Protein AF-A0A9P3GSB1-F1 (afdb_monomer_lite)

pLDDT: mean 74.85, std 14.57, range [28.33, 93.25]

InterPro domains:
  IPR001509 NAD-dependent epimerase/dehydratase [PF01370] (125-243)
  IPR036291 NAD(P)-binding domain superfamily [SSF51735] (123-244)
  IPR036736 ACP-like superfamily [G3DSA:1.10.1200.10] (4-80)
  IPR036736 ACP-like superfamily [SSF47336] (6-76)

Sequence (260 aa):
MLPNVTQSLVSHGQPIAPGADLFQQGFDSLSATFLRNRIICTLRTADSLRVRQPAVRISANIVFEHPAIADLAAALDTIVDPFAATHARDPTDAVRALIANYTEDLPTARAGKGVTRSGEDERVVLLTGSTSNIGLQILVYLLTRPRVARIYALNRLFASEESRAREKAAFRERGLPEDALDDLRLYAEALRTITHVIHNAWTVNFNPALQSFEDQIAGVRRLVDVAAAAPRLVRLLVMSSVGLANRWDACKRPLPEKLR

Secondary structure (DSSP, 8-state):
---SGGGGSSSTTPPPPTTSBTGGGT--HHHHHHHHHHHHHHHHHSS-HHHHGGGGG--TTHHHHS-BHHHHHHHHHHHH-TTS---PPPHHHHHHHHHHHHHTTPPPPSTTS------SS-EEEEEE-TTSHHHHHHHHHHHT-TTEEEEEEE-----SHHHHHHHHHHHHHTT--TTTT--HHHHHHHHHH--EEEE--------S-GGGGHHHHHHHHHHHHHHHHSSSPPEEEE---GGGGTT--TTTS-------

Organism: NCBI:txid48140

Radius of gyration: 24.25 Å; chains: 1; bounding box: 62×28×66 Å

Structure (mmCIF, N/CA/C/O backbone):
data_AF-A0A9P3GSB1-F1
#
_entry.id   AF-A0A9P3GSB1-F1
#
loop_
_atom_site.group_PDB
_atom_site.id
_atom_site.type_symbol
_atom_site.label_atom_id
_atom_site.label_alt_id
_atom_site.label_comp_id
_atom_site.label_asym_id
_atom_site.label_entity_id
_atom_site.label_seq_id
_atom_site.pdbx_PDB_ins_code
_atom_site.Cartn_x
_atom_site.Cartn_y
_atom_site.Cartn_z
_atom_site.occupancy
_atom_site.B_iso_or_equiv
_atom_site.auth_seq_id
_atom_site.auth_comp_id
_atom_site.auth_asym_id
_atom_site.auth_atom_id
_atom_site.pdbx_PDB_model_num
ATOM 1 N N . MET A 1 1 ? 27.456 -3.178 -34.132 1.00 28.33 1 MET A N 1
ATOM 2 C CA . MET A 1 1 ? 28.275 -3.559 -32.961 1.00 28.33 1 MET A CA 1
ATOM 3 C C . MET A 1 1 ? 27.970 -2.572 -31.848 1.00 28.33 1 MET A C 1
ATOM 5 O O . MET A 1 1 ? 28.320 -1.413 -32.001 1.00 28.33 1 MET A O 1
ATOM 9 N N . LEU A 1 2 ? 27.250 -2.989 -30.806 1.00 33.53 2 LEU A N 1
ATOM 10 C CA . LEU A 1 2 ? 26.979 -2.195 -29.601 1.00 33.53 2 LEU A CA 1
ATOM 11 C C . LEU A 1 2 ? 28.011 -2.617 -28.541 1.00 33.53 2 LEU A C 1
ATOM 13 O O . LEU A 1 2 ? 27.807 -3.660 -27.923 1.00 33.53 2 LEU A O 1
ATOM 17 N N . PRO A 1 3 ? 29.141 -1.914 -28.346 1.00 35.72 3 PRO A N 1
ATOM 18 C CA . PRO A 1 3 ? 30.106 -2.316 -27.336 1.00 35.72 3 PRO A CA 1
ATOM 19 C C . PRO A 1 3 ? 29.726 -1.689 -25.989 1.00 35.72 3 PRO A C 1
ATOM 21 O O . PRO A 1 3 ? 29.638 -0.474 -25.880 1.00 35.72 3 PRO A O 1
ATOM 24 N N . ASN A 1 4 ? 29.528 -2.516 -24.963 1.00 40.75 4 ASN A N 1
ATOM 25 C CA . ASN A 1 4 ? 29.896 -2.266 -23.557 1.00 40.75 4 ASN A CA 1
ATOM 26 C C . ASN A 1 4 ? 29.397 -1.002 -22.812 1.00 40.75 4 ASN A C 1
ATOM 28 O O . ASN A 1 4 ? 29.901 -0.711 -21.730 1.00 40.75 4 ASN A O 1
ATOM 32 N N . VAL A 1 5 ? 28.405 -0.248 -23.297 1.00 45.62 5 VAL A N 1
ATOM 33 C CA . VAL A 1 5 ? 28.003 1.016 -22.630 1.00 45.62 5 VAL A CA 1
ATOM 34 C C . VAL A 1 5 ? 27.177 0.812 -21.349 1.00 45.62 5 VAL A C 1
ATOM 36 O O . VAL A 1 5 ? 27.184 1.680 -20.479 1.00 45.62 5 VAL A O 1
ATOM 39 N N . THR A 1 6 ? 26.511 -0.329 -21.161 1.00 42.94 6 THR A N 1
ATOM 40 C CA . THR A 1 6 ? 25.748 -0.588 -19.926 1.00 42.94 6 THR A CA 1
ATOM 41 C C . THR A 1 6 ? 26.643 -0.901 -18.720 1.00 42.94 6 THR A C 1
ATOM 43 O O . THR A 1 6 ? 26.242 -0.635 -17.592 1.00 42.94 6 THR A O 1
ATOM 46 N N . GLN A 1 7 ? 27.877 -1.376 -18.928 1.00 43.22 7 GLN A N 1
ATOM 47 C CA . GLN A 1 7 ? 28.775 -1.826 -17.851 1.00 43.22 7 GLN A CA 1
ATOM 48 C C . GLN A 1 7 ? 29.361 -0.696 -16.983 1.00 43.22 7 GLN A C 1
ATOM 50 O O . GLN A 1 7 ? 29.765 -0.944 -15.852 1.00 43.22 7 GLN A O 1
ATOM 55 N N . SER A 1 8 ? 29.443 0.539 -17.488 1.00 46.06 8 SER A N 1
ATOM 56 C CA . SER A 1 8 ? 30.328 1.550 -16.883 1.00 46.06 8 SER A CA 1
ATOM 57 C C . SER A 1 8 ? 29.686 2.444 -15.818 1.00 46.06 8 SER A C 1
ATOM 59 O O . SER A 1 8 ? 30.423 3.148 -15.132 1.00 46.06 8 SER A O 1
ATOM 61 N N . LEU A 1 9 ? 28.358 2.482 -15.685 1.00 50.00 9 LEU A N 1
ATOM 62 C CA . LEU A 1 9 ? 27.710 3.483 -14.822 1.00 50.00 9 LEU A CA 1
ATOM 63 C C . LEU A 1 9 ? 27.067 2.918 -13.554 1.00 50.00 9 LEU A C 1
ATOM 65 O O . LEU A 1 9 ? 26.759 3.707 -12.669 1.00 50.00 9 LEU A O 1
ATOM 69 N N . VAL A 1 10 ? 26.855 1.599 -13.450 1.00 54.56 10 VAL A N 1
ATOM 70 C CA . VAL A 1 10 ? 25.902 1.086 -12.447 1.00 54.56 10 VAL A CA 1
ATOM 71 C C . VAL A 1 10 ? 26.309 -0.228 -11.767 1.00 54.56 10 VAL A C 1
ATOM 73 O O . VAL A 1 10 ? 25.968 -0.442 -10.613 1.00 54.56 10 VAL A O 1
ATOM 76 N N . SER A 1 11 ? 27.092 -1.099 -12.411 1.00 51.09 11 SER A N 1
ATOM 77 C CA . SER A 1 11 ? 27.341 -2.457 -11.898 1.00 51.09 11 SER A CA 1
ATOM 78 C C . SER A 1 11 ? 28.625 -2.634 -11.076 1.00 51.09 11 SER A C 1
ATOM 80 O O . SER A 1 11 ? 29.062 -3.766 -10.870 1.00 51.09 11 SER A O 1
ATOM 82 N N . HIS A 1 12 ? 29.294 -1.556 -10.649 1.00 56.09 12 HIS A N 1
ATOM 83 C CA . HIS A 1 12 ? 30.622 -1.638 -10.009 1.00 56.09 12 HIS A CA 1
ATOM 84 C C . HIS A 1 12 ? 31.637 -2.508 -10.798 1.00 56.09 12 HIS A C 1
ATOM 86 O O . HIS A 1 12 ? 32.497 -3.160 -10.210 1.00 56.09 12 HIS A O 1
ATOM 92 N N . GLY A 1 13 ? 31.531 -2.557 -12.134 1.00 56.75 13 GLY A N 1
ATOM 93 C CA . GLY A 1 13 ? 32.396 -3.380 -12.989 1.00 56.75 13 GLY A CA 1
ATOM 94 C C . GLY A 1 13 ? 31.952 -4.839 -13.180 1.00 56.75 13 GLY A C 1
ATOM 95 O O . GLY A 1 13 ? 32.661 -5.592 -13.845 1.00 56.75 13 GLY A O 1
ATOM 96 N N . GLN A 1 14 ? 30.792 -5.256 -12.658 1.00 60.12 14 GLN A N 1
ATOM 97 C CA . GLN A 1 14 ? 30.223 -6.584 -12.927 1.00 60.12 14 GLN A CA 1
ATOM 98 C C . GLN A 1 14 ? 29.505 -6.631 -14.292 1.00 60.12 14 GLN A C 1
ATOM 100 O O . GLN A 1 14 ? 28.866 -5.652 -14.694 1.00 60.12 14 GLN A O 1
ATOM 105 N N . PRO A 1 15 ? 29.590 -7.741 -15.046 1.00 66.81 15 PRO A N 1
ATOM 106 C CA . PRO A 1 15 ? 28.844 -7.895 -16.290 1.00 66.81 15 PRO A CA 1
ATOM 107 C C . PRO A 1 15 ? 27.336 -7.946 -16.020 1.00 66.81 15 PRO A C 1
ATOM 109 O O . PRO A 1 15 ? 26.872 -8.713 -15.183 1.00 66.81 15 PRO A O 1
ATOM 112 N N . ILE A 1 16 ? 26.574 -7.126 -16.746 1.00 70.06 16 ILE A N 1
ATOM 113 C CA . ILE A 1 16 ? 25.112 -7.085 -16.640 1.00 70.06 16 ILE A CA 1
ATOM 114 C C . ILE A 1 16 ? 24.530 -8.242 -17.450 1.00 70.06 16 ILE A C 1
ATOM 116 O O . ILE A 1 16 ? 24.790 -8.360 -18.650 1.00 70.06 16 ILE A O 1
ATOM 120 N N . ALA A 1 17 ? 23.722 -9.075 -16.804 1.00 77.94 17 ALA A N 1
ATOM 121 C CA . ALA A 1 17 ? 22.995 -10.159 -17.442 1.00 77.94 17 ALA A CA 1
ATOM 122 C C . ALA A 1 17 ? 21.779 -9.594 -18.213 1.00 77.94 17 ALA A C 1
ATOM 124 O O . ALA A 1 17 ? 20.889 -9.007 -17.593 1.00 77.94 17 ALA A O 1
ATOM 125 N N . PRO A 1 18 ? 21.684 -9.781 -19.548 1.00 71.81 18 PRO A N 1
ATOM 126 C CA . PRO A 1 18 ? 20.642 -9.150 -20.369 1.00 71.81 18 PRO A CA 1
ATOM 127 C C . PRO A 1 18 ? 19.204 -9.585 -20.056 1.00 71.81 18 PRO A C 1
ATOM 129 O O . PRO A 1 18 ? 18.268 -8.835 -20.325 1.00 71.81 18 PRO A O 1
ATOM 132 N N . GLY A 1 19 ? 19.033 -10.799 -19.525 1.00 73.50 19 GLY A N 1
ATOM 133 C CA . GLY A 1 19 ? 17.731 -11.371 -19.167 1.00 73.50 19 GLY A CA 1
ATOM 134 C C . GLY A 1 19 ? 17.352 -11.214 -17.694 1.00 73.50 19 GLY A C 1
ATOM 135 O O . GLY A 1 19 ? 16.285 -11.667 -17.300 1.00 73.50 19 GLY A O 1
ATOM 136 N N . ALA A 1 20 ? 18.220 -10.618 -16.874 1.00 76.31 20 ALA A N 1
ATOM 137 C CA . ALA A 1 20 ? 17.927 -10.361 -15.471 1.00 76.31 20 ALA A CA 1
ATOM 138 C C . ALA A 1 20 ? 17.453 -8.916 -15.276 1.00 76.31 20 ALA A C 1
ATOM 140 O O . ALA A 1 20 ? 17.815 -8.015 -16.035 1.00 76.31 20 ALA A O 1
ATOM 141 N N . ASP A 1 21 ? 16.661 -8.707 -14.229 1.00 78.62 21 ASP A N 1
ATOM 142 C CA . ASP A 1 21 ? 16.171 -7.395 -13.819 1.00 78.62 21 ASP A CA 1
ATOM 143 C C . ASP A 1 21 ? 17.353 -6.463 -13.479 1.00 78.62 21 ASP A C 1
ATOM 145 O O . ASP A 1 21 ? 18.237 -6.814 -12.689 1.00 78.62 21 ASP A O 1
ATOM 149 N N . LEU A 1 22 ? 17.407 -5.286 -14.107 1.00 82.69 22 LEU A N 1
ATOM 150 C CA . LEU A 1 22 ? 18.462 -4.290 -13.909 1.00 82.69 22 LEU A CA 1
ATOM 151 C C . LEU A 1 22 ? 18.513 -3.764 -12.466 1.00 82.69 22 LEU A C 1
ATOM 153 O O . LEU A 1 22 ? 19.605 -3.531 -11.943 1.00 82.69 22 LEU A O 1
ATOM 157 N N . PHE A 1 23 ? 17.369 -3.600 -11.797 1.00 81.88 23 PHE A N 1
ATOM 158 C CA . PHE A 1 23 ? 17.288 -3.087 -10.423 1.00 81.88 23 PHE A CA 1
ATOM 159 C C . PHE A 1 23 ? 17.823 -4.103 -9.412 1.00 81.88 23 PHE A C 1
ATOM 161 O O . PHE A 1 23 ? 18.459 -3.723 -8.431 1.00 81.88 23 PHE A O 1
ATOM 168 N N . GLN A 1 24 ? 17.667 -5.399 -9.696 1.00 78.75 24 GLN A N 1
ATOM 169 C CA . GLN A 1 24 ? 18.311 -6.469 -8.920 1.00 78.75 24 GLN A CA 1
ATOM 170 C C . GLN A 1 24 ? 19.837 -6.510 -9.115 1.00 78.75 24 GLN A C 1
ATOM 172 O O . GLN A 1 24 ? 20.550 -7.090 -8.302 1.00 78.75 24 GLN A O 1
ATOM 177 N N . GLN A 1 25 ? 20.347 -5.878 -10.175 1.00 79.12 25 GLN A N 1
ATOM 178 C CA . GLN A 1 25 ? 21.772 -5.808 -10.515 1.00 79.12 25 GLN A CA 1
ATOM 179 C C . GLN A 1 25 ? 22.421 -4.469 -10.121 1.00 79.12 25 GLN A C 1
ATOM 181 O O . GLN A 1 25 ? 23.534 -4.173 -10.557 1.00 79.12 25 GLN A O 1
ATOM 186 N N . GLY A 1 26 ? 21.740 -3.661 -9.300 1.00 75.25 26 GLY A N 1
ATOM 187 C CA . GLY A 1 26 ? 22.271 -2.407 -8.759 1.00 75.25 26 GLY A CA 1
ATOM 188 C C . GLY A 1 26 ? 21.774 -1.136 -9.448 1.00 75.25 26 GLY A C 1
ATOM 189 O O . GLY A 1 26 ? 22.242 -0.055 -9.100 1.00 75.25 26 GLY A O 1
ATOM 190 N N . PHE A 1 27 ? 20.826 -1.220 -10.392 1.00 81.81 27 PHE A N 1
ATOM 191 C CA . PHE A 1 27 ? 20.180 -0.010 -10.908 1.00 81.81 27 PHE A CA 1
ATOM 192 C C . PHE A 1 27 ? 19.313 0.665 -9.852 1.00 81.81 27 PHE A C 1
ATOM 194 O O . PHE A 1 27 ? 18.490 0.040 -9.189 1.00 81.81 27 PHE A O 1
ATOM 201 N N . ASP A 1 28 ? 19.448 1.985 -9.775 1.00 81.81 28 ASP A N 1
ATOM 202 C CA . ASP A 1 28 ? 18.566 2.866 -9.026 1.00 81.81 28 ASP A CA 1
ATOM 203 C C . ASP A 1 28 ? 17.770 3.791 -9.966 1.00 81.81 28 ASP A C 1
ATOM 205 O O . ASP A 1 28 ? 17.873 3.745 -11.198 1.00 81.81 28 ASP A O 1
ATOM 209 N N . SER A 1 29 ? 16.937 4.655 -9.381 1.00 81.56 29 SER A N 1
ATOM 210 C CA . SER A 1 29 ? 16.079 5.559 -10.159 1.00 81.56 29 SER A CA 1
ATOM 211 C C . SER A 1 29 ? 16.864 6.603 -10.959 1.00 81.56 29 SER A C 1
ATOM 213 O O . SER A 1 29 ? 16.421 7.044 -12.026 1.00 81.56 29 SER A O 1
ATOM 215 N N . LEU A 1 30 ? 18.039 6.995 -10.464 1.00 81.38 30 LEU A N 1
ATOM 216 C CA . LEU A 1 30 ? 18.907 7.954 -11.135 1.00 81.38 30 LEU A CA 1
ATOM 217 C C . LEU A 1 30 ? 19.560 7.308 -12.365 1.00 81.38 30 LEU A C 1
ATOM 219 O O . LEU A 1 30 ? 19.522 7.867 -13.461 1.00 81.38 30 LEU A O 1
ATOM 223 N N . SER A 1 31 ? 20.065 6.089 -12.202 1.00 83.88 31 SER A N 1
ATOM 224 C CA . SER A 1 31 ? 20.636 5.257 -13.261 1.00 83.88 31 SER A CA 1
ATOM 225 C C . SER A 1 31 ? 19.612 4.957 -14.355 1.00 83.88 31 SER A C 1
ATOM 227 O O . SER A 1 31 ? 19.915 5.099 -15.542 1.00 83.88 31 SER A O 1
ATOM 229 N N . ALA A 1 32 ? 18.367 4.644 -13.976 1.00 85.31 32 ALA A N 1
ATOM 230 C CA . ALA A 1 32 ? 17.261 4.478 -14.919 1.00 85.31 32 ALA A CA 1
ATOM 231 C C . ALA A 1 32 ? 16.980 5.766 -15.717 1.00 85.31 32 ALA A C 1
ATOM 233 O O . ALA A 1 32 ? 16.790 5.724 -16.937 1.00 85.31 32 ALA A O 1
ATOM 234 N N . THR A 1 33 ? 17.031 6.926 -15.055 1.00 84.88 33 THR A N 1
ATOM 235 C CA . THR A 1 33 ? 16.864 8.235 -15.707 1.00 84.88 33 THR A CA 1
ATOM 236 C C . THR A 1 33 ? 17.992 8.519 -16.701 1.00 84.88 33 THR A C 1
ATOM 238 O O . THR A 1 33 ? 17.731 8.939 -17.833 1.00 84.88 33 THR A O 1
ATOM 241 N N . PHE A 1 34 ? 19.247 8.258 -16.321 1.00 85.81 34 PHE A N 1
ATOM 242 C CA . PHE A 1 34 ? 20.394 8.424 -17.215 1.00 85.81 34 PHE A CA 1
ATOM 243 C C . PHE A 1 34 ? 20.311 7.505 -18.432 1.00 85.81 34 PHE A C 1
ATOM 245 O O . PHE A 1 34 ? 20.504 7.976 -19.557 1.00 85.81 34 PHE A O 1
ATOM 252 N N . LEU A 1 35 ? 19.964 6.231 -18.227 1.00 86.75 35 LEU A N 1
ATOM 253 C CA . LEU A 1 35 ? 19.797 5.265 -19.309 1.00 86.75 35 LEU A CA 1
ATOM 254 C C . LEU A 1 35 ? 18.722 5.727 -20.299 1.00 86.75 35 LEU A C 1
ATOM 256 O O . LEU A 1 35 ? 18.976 5.793 -21.503 1.00 86.75 35 LEU A O 1
ATOM 260 N N . ARG A 1 36 ? 17.555 6.148 -19.799 1.00 88.38 36 ARG A N 1
ATOM 261 C CA . ARG A 1 36 ? 16.481 6.696 -20.637 1.00 88.38 36 ARG A CA 1
ATOM 262 C C . ARG A 1 36 ? 16.940 7.911 -21.440 1.00 88.38 36 ARG A C 1
ATOM 264 O O . ARG A 1 36 ? 16.698 7.986 -22.644 1.00 88.38 36 ARG A O 1
ATOM 271 N N . ASN A 1 37 ? 17.586 8.876 -20.790 1.00 87.06 37 ASN A N 1
ATOM 272 C CA . ASN A 1 37 ? 18.034 10.097 -21.459 1.00 87.06 37 ASN A CA 1
ATOM 273 C C . ASN A 1 37 ? 19.066 9.791 -22.549 1.00 87.06 37 ASN A C 1
ATOM 275 O O . ASN A 1 37 ? 19.043 10.418 -23.609 1.00 87.06 37 ASN A O 1
ATOM 279 N N . ARG A 1 38 ? 19.925 8.791 -22.321 1.00 87.50 38 ARG A N 1
ATOM 280 C CA . ARG A 1 38 ? 20.872 8.298 -23.322 1.00 87.50 38 ARG A CA 1
ATOM 281 C C . ARG A 1 38 ? 20.142 7.702 -24.523 1.00 87.50 38 ARG A C 1
ATOM 283 O O . ARG A 1 38 ? 20.434 8.115 -25.638 1.00 87.50 38 ARG A O 1
ATOM 290 N N . ILE A 1 39 ? 19.159 6.827 -24.294 1.00 86.75 39 ILE A N 1
ATOM 291 C CA . ILE A 1 39 ? 18.326 6.230 -25.353 1.00 86.75 39 ILE A CA 1
ATOM 292 C C . ILE A 1 39 ? 17.654 7.326 -26.191 1.00 86.75 39 ILE A C 1
ATOM 294 O O . ILE A 1 39 ? 17.783 7.339 -27.414 1.00 86.75 39 ILE A O 1
ATOM 298 N N . ILE A 1 40 ? 16.997 8.294 -25.544 1.00 86.12 40 ILE A N 1
ATOM 299 C CA . ILE A 1 40 ? 16.330 9.409 -26.235 1.00 86.12 40 ILE A CA 1
ATOM 300 C C . ILE A 1 40 ? 17.328 10.232 -27.047 1.00 86.12 40 ILE A C 1
ATOM 302 O O . ILE A 1 40 ? 17.032 10.598 -28.184 1.00 86.12 40 ILE A O 1
ATOM 306 N N . CYS A 1 41 ? 18.498 10.529 -26.480 1.00 84.44 41 CYS A N 1
ATOM 307 C CA . CYS A 1 41 ? 19.546 11.264 -27.176 1.00 84.44 41 CYS A CA 1
ATOM 308 C C . CYS A 1 41 ? 19.992 10.510 -28.436 1.00 84.44 41 CYS A C 1
ATOM 310 O O . CYS A 1 41 ? 19.940 11.074 -29.526 1.00 84.44 41 CYS A O 1
ATOM 312 N N . THR A 1 42 ? 20.311 9.219 -28.309 1.00 85.50 42 THR A N 1
ATOM 313 C CA . THR A 1 42 ? 20.740 8.367 -29.426 1.00 85.50 42 THR A CA 1
ATOM 314 C C . THR A 1 42 ? 19.693 8.297 -30.539 1.00 85.50 42 THR A C 1
ATOM 316 O O . THR A 1 42 ? 20.037 8.435 -31.714 1.00 85.50 42 THR A O 1
ATOM 319 N N . LEU A 1 43 ? 18.412 8.150 -30.191 1.00 83.56 43 LEU A N 1
ATOM 320 C CA . LEU A 1 43 ? 17.326 8.108 -31.174 1.00 83.56 43 LEU A CA 1
ATOM 321 C C . LEU A 1 43 ? 17.117 9.457 -31.871 1.00 83.56 43 LEU A C 1
ATOM 323 O O . LEU A 1 43 ? 16.871 9.497 -33.074 1.00 83.56 43 LEU A O 1
ATOM 327 N N . ARG A 1 44 ? 17.265 10.574 -31.149 1.00 82.25 44 ARG A N 1
ATOM 328 C CA . ARG A 1 44 ? 17.171 11.924 -31.733 1.00 82.25 44 ARG A CA 1
ATOM 329 C C . ARG A 1 44 ? 18.335 12.248 -32.665 1.00 82.25 44 ARG A C 1
ATOM 331 O O . ARG A 1 44 ? 18.141 13.007 -33.611 1.00 82.25 44 ARG A O 1
ATOM 338 N N . THR A 1 45 ? 19.518 11.688 -32.419 1.00 83.00 45 THR A N 1
ATOM 339 C CA . THR A 1 45 ? 20.701 11.901 -33.265 1.00 83.00 45 THR A CA 1
ATOM 340 C C . THR A 1 45 ? 20.757 10.984 -34.489 1.00 83.00 45 THR A C 1
ATOM 342 O O . THR A 1 45 ? 21.468 11.307 -35.432 1.00 83.00 45 THR A O 1
ATOM 345 N N . ALA A 1 46 ? 20.004 9.879 -34.522 1.00 81.38 46 ALA A N 1
ATOM 346 C CA . ALA A 1 46 ? 20.018 8.907 -35.624 1.00 81.38 46 ALA A CA 1
ATOM 347 C C . ALA A 1 46 ? 19.624 9.533 -36.974 1.00 81.38 46 ALA A C 1
ATOM 349 O O . ALA A 1 46 ? 18.703 10.332 -37.006 1.00 81.38 46 ALA A O 1
ATOM 350 N N . ASP A 1 47 ? 20.254 9.181 -38.095 1.00 75.44 47 ASP A N 1
ATOM 351 C CA . ASP A 1 47 ? 20.014 9.862 -39.387 1.00 75.44 47 ASP A CA 1
ATOM 352 C C . ASP A 1 47 ? 18.615 9.644 -39.984 1.00 75.44 47 ASP A C 1
ATOM 354 O O . ASP A 1 47 ? 18.117 10.464 -40.758 1.00 75.44 47 ASP A O 1
ATOM 358 N N . SER A 1 48 ? 17.937 8.559 -39.614 1.00 76.81 48 SER A N 1
ATOM 359 C CA . SER A 1 48 ? 16.634 8.204 -40.167 1.00 76.81 48 SER A CA 1
ATOM 360 C C . SER A 1 48 ? 15.477 8.869 -39.410 1.00 76.81 48 SER A C 1
ATOM 362 O O . SER A 1 48 ? 15.292 8.707 -38.202 1.00 76.81 48 SER A O 1
ATOM 364 N N . LEU A 1 49 ? 14.605 9.566 -40.147 1.00 70.88 49 LEU A N 1
ATOM 365 C CA . LEU A 1 49 ? 13.391 10.190 -39.592 1.00 70.88 49 LEU A CA 1
ATOM 366 C C . LEU A 1 49 ? 12.449 9.176 -38.921 1.00 70.88 49 LEU A C 1
ATOM 368 O O . LEU A 1 49 ? 11.794 9.508 -37.933 1.00 70.88 49 LEU A O 1
ATOM 372 N N . ARG A 1 50 ? 12.439 7.931 -39.416 1.00 68.69 50 ARG A N 1
ATOM 373 C CA . ARG A 1 50 ? 11.706 6.798 -38.828 1.00 68.69 50 ARG A CA 1
ATOM 374 C C . ARG A 1 50 ? 12.150 6.462 -37.402 1.00 68.69 50 ARG A C 1
ATOM 376 O O . ARG A 1 50 ? 11.332 5.999 -36.626 1.00 68.69 50 ARG A O 1
ATOM 383 N N . VAL A 1 51 ? 13.408 6.732 -37.050 1.00 72.06 51 VAL A N 1
ATOM 384 C CA . VAL A 1 51 ? 13.977 6.468 -35.717 1.00 72.06 51 VAL A CA 1
ATOM 385 C C . VAL A 1 51 ? 13.928 7.722 -34.831 1.00 72.06 51 VAL A C 1
ATOM 387 O O . VAL A 1 51 ? 13.748 7.617 -33.618 1.00 72.06 51 VAL A O 1
ATOM 390 N N . ARG A 1 52 ? 13.990 8.924 -35.428 1.00 72.62 52 ARG A N 1
ATOM 391 C CA . ARG A 1 52 ? 13.888 10.203 -34.698 1.00 72.62 52 ARG A CA 1
ATOM 392 C C . ARG A 1 52 ? 12.494 10.483 -34.138 1.00 72.62 52 ARG A C 1
ATOM 394 O O . ARG A 1 52 ? 12.379 10.915 -32.992 1.00 72.62 52 ARG A O 1
ATOM 401 N N . GLN A 1 53 ? 11.436 10.283 -34.929 1.00 71.75 53 GLN A N 1
ATOM 402 C CA . GLN A 1 53 ? 10.070 10.628 -34.504 1.00 71.75 53 GLN A CA 1
ATOM 403 C C . GLN A 1 53 ? 9.572 9.837 -33.276 1.00 71.75 53 GLN A C 1
ATOM 405 O O . GLN A 1 53 ? 8.978 10.446 -32.380 1.00 71.75 53 GLN A O 1
ATOM 410 N N . PRO A 1 54 ? 9.839 8.523 -33.155 1.00 71.06 54 PRO A N 1
ATOM 411 C CA . PRO A 1 54 ? 9.400 7.738 -32.004 1.00 71.06 54 PRO A CA 1
ATOM 412 C C . PRO A 1 54 ? 10.050 8.124 -30.671 1.00 71.06 54 PRO A C 1
ATOM 414 O O . PRO A 1 54 ? 9.492 7.812 -29.622 1.00 71.06 54 PRO A O 1
ATOM 417 N N . ALA A 1 55 ? 11.167 8.865 -30.671 1.00 71.38 55 ALA A N 1
ATOM 418 C CA . ALA A 1 55 ? 11.838 9.304 -29.442 1.00 71.38 55 ALA A CA 1
ATOM 419 C C . ALA A 1 55 ? 10.936 10.153 -28.520 1.00 71.38 55 ALA A C 1
ATOM 421 O O . ALA A 1 55 ? 11.168 10.221 -27.314 1.00 71.38 55 ALA A O 1
ATOM 422 N N . VAL A 1 56 ? 9.902 10.799 -29.071 1.00 72.56 56 VAL A N 1
ATOM 423 C CA . VAL A 1 56 ? 8.904 11.573 -28.306 1.00 72.56 56 VAL A CA 1
ATOM 424 C C . VAL A 1 56 ? 7.894 10.662 -27.593 1.00 72.56 56 VAL A C 1
ATOM 426 O O . VAL A 1 56 ? 7.312 11.060 -26.589 1.00 72.56 56 VAL A O 1
ATOM 429 N N . ARG A 1 57 ? 7.707 9.426 -28.073 1.00 74.44 57 ARG A N 1
ATOM 430 C CA . ARG A 1 57 ? 6.741 8.451 -27.537 1.00 74.44 57 ARG A CA 1
ATOM 431 C C . ARG A 1 57 ? 7.297 7.630 -26.369 1.00 74.44 57 ARG A C 1
ATOM 433 O O . ARG A 1 57 ? 6.558 6.854 -25.773 1.00 74.44 57 ARG A O 1
ATOM 440 N N . ILE A 1 58 ? 8.579 7.792 -26.036 1.00 80.50 58 ILE A N 1
ATOM 441 C CA . ILE A 1 58 ? 9.243 7.026 -24.976 1.00 80.50 58 ILE A CA 1
ATOM 442 C C . ILE A 1 58 ? 8.779 7.503 -23.595 1.00 80.50 58 ILE A C 1
ATOM 444 O O . ILE A 1 58 ? 9.086 8.626 -23.168 1.00 80.50 58 ILE A O 1
ATOM 448 N N . SER A 1 59 ? 8.089 6.607 -22.879 1.00 80.06 59 SER A N 1
ATOM 449 C CA . SER A 1 59 ? 7.629 6.804 -21.500 1.00 80.06 59 SER A CA 1
ATOM 450 C C . SER A 1 59 ? 8.766 7.275 -20.591 1.00 80.06 59 SER A C 1
ATOM 452 O O . SER A 1 59 ? 9.917 6.856 -20.736 1.00 80.06 59 SER A O 1
ATOM 454 N N . ALA A 1 60 ? 8.448 8.152 -19.634 1.00 78.12 60 ALA A N 1
ATOM 455 C CA . ALA A 1 60 ? 9.358 8.527 -18.548 1.00 78.12 60 ALA A CA 1
ATOM 456 C C . ALA A 1 60 ? 9.832 7.302 -17.748 1.00 78.12 60 ALA A C 1
ATOM 458 O O . ALA A 1 60 ? 10.962 7.285 -17.264 1.00 78.12 60 ALA A O 1
ATOM 459 N N . ASN A 1 61 ? 8.998 6.262 -17.701 1.00 81.44 61 ASN A N 1
ATOM 460 C CA . ASN A 1 61 ? 9.191 5.081 -16.875 1.00 81.44 61 ASN A CA 1
ATOM 461 C C . ASN A 1 61 ? 9.621 3.843 -17.673 1.00 81.44 61 ASN A C 1
ATOM 463 O O . ASN A 1 61 ? 9.654 2.762 -17.104 1.00 81.44 61 ASN A O 1
ATOM 467 N N . ILE A 1 62 ? 9.996 3.977 -18.952 1.00 83.19 62 ILE A N 1
ATOM 468 C CA . ILE A 1 62 ? 10.250 2.831 -19.849 1.00 83.19 62 ILE A CA 1
ATOM 469 C C . ILE A 1 62 ? 11.244 1.796 -19.283 1.00 83.19 62 ILE A C 1
ATOM 471 O O . ILE A 1 62 ? 11.083 0.602 -19.497 1.00 83.19 62 ILE A O 1
ATOM 475 N N . VAL A 1 63 ? 12.249 2.242 -18.521 1.00 85.12 63 VAL A N 1
ATOM 476 C CA . VAL A 1 63 ? 13.254 1.364 -17.893 1.00 85.12 63 VAL A CA 1
ATOM 477 C C . VAL A 1 63 ? 12.678 0.601 -16.694 1.00 85.12 63 VAL A C 1
ATOM 479 O O . VAL A 1 63 ? 13.116 -0.502 -16.401 1.00 85.12 63 VAL A O 1
ATOM 482 N N . PHE A 1 64 ? 11.691 1.170 -16.003 1.00 79.69 64 PHE A N 1
ATOM 483 C CA . PHE A 1 64 ? 10.977 0.491 -14.921 1.00 79.69 64 PHE A CA 1
ATOM 484 C C . PHE A 1 64 ? 9.881 -0.442 -15.444 1.00 79.69 64 PHE A C 1
ATOM 486 O O . PHE A 1 64 ? 9.645 -1.493 -14.861 1.00 79.69 64 PHE A O 1
ATOM 493 N N . GLU A 1 65 ? 9.235 -0.063 -16.551 1.00 80.19 65 GLU A N 1
ATOM 494 C CA . GLU A 1 65 ? 8.238 -0.882 -17.251 1.00 80.19 65 GLU A CA 1
ATOM 495 C C . GLU A 1 65 ? 8.881 -2.139 -17.864 1.00 80.19 65 GLU A C 1
ATOM 497 O O . GLU A 1 65 ? 8.270 -3.206 -17.870 1.00 80.19 65 GLU A O 1
ATOM 502 N N . HIS A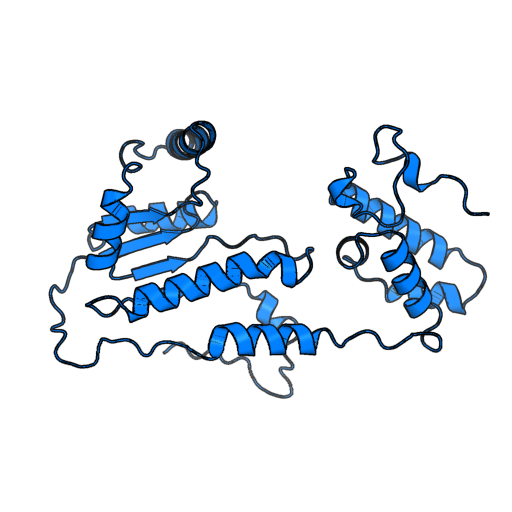 1 66 ? 10.129 -2.021 -18.331 1.00 83.81 66 HIS A N 1
ATOM 503 C CA . HIS A 1 66 ? 10.905 -3.098 -18.943 1.00 83.81 66 HIS A CA 1
ATOM 504 C C . HIS A 1 66 ? 12.283 -3.223 -18.267 1.00 83.81 66 HIS A C 1
ATOM 506 O O . HIS A 1 66 ? 13.287 -2.757 -18.812 1.00 83.81 66 HIS A O 1
ATOM 512 N N . PRO A 1 67 ? 12.345 -3.821 -17.061 1.00 81.19 67 PRO A N 1
ATOM 513 C CA . PRO A 1 67 ? 13.557 -3.848 -16.247 1.00 81.19 67 PRO A CA 1
ATOM 514 C C . PRO A 1 67 ? 14.637 -4.795 -16.779 1.00 81.19 67 PRO A C 1
ATOM 516 O O . PRO A 1 67 ? 15.787 -4.655 -16.382 1.00 81.19 67 PRO A O 1
ATOM 519 N N . ALA A 1 68 ? 14.317 -5.743 -17.666 1.00 83.81 68 ALA A N 1
ATOM 520 C CA . ALA A 1 68 ? 15.310 -6.568 -18.354 1.00 83.81 68 ALA A CA 1
ATOM 521 C C . ALA A 1 68 ? 15.720 -5.929 -19.693 1.00 83.81 68 ALA A C 1
ATOM 523 O O . ALA A 1 68 ? 14.881 -5.403 -20.425 1.00 83.81 68 ALA A O 1
ATOM 524 N N . ILE A 1 69 ? 17.006 -6.014 -20.058 1.00 84.69 69 ILE A N 1
ATOM 525 C CA . ILE A 1 69 ? 17.527 -5.415 -21.304 1.00 84.69 69 ILE A CA 1
ATOM 526 C C . ILE A 1 69 ? 16.831 -6.009 -22.535 1.00 84.69 69 ILE A C 1
ATOM 528 O O . ILE A 1 69 ? 16.544 -5.276 -23.480 1.00 84.69 69 ILE A O 1
ATOM 532 N N . ALA A 1 70 ? 16.557 -7.317 -22.524 1.00 80.94 70 ALA A N 1
ATOM 533 C CA . ALA A 1 70 ? 15.849 -7.987 -23.614 1.00 80.94 70 ALA A CA 1
ATOM 534 C C . ALA A 1 70 ? 14.437 -7.408 -23.829 1.00 80.94 70 ALA A C 1
ATOM 536 O O . ALA A 1 70 ? 14.075 -7.079 -24.959 1.00 80.94 70 ALA A O 1
ATOM 537 N N . ASP A 1 71 ? 13.683 -7.205 -22.745 1.00 80.56 71 ASP A N 1
ATOM 538 C CA . ASP A 1 71 ? 12.330 -6.641 -22.796 1.00 80.56 71 ASP A CA 1
ATOM 539 C C . ASP A 1 71 ? 12.354 -5.164 -23.202 1.00 80.56 71 ASP A C 1
ATOM 541 O O . ASP A 1 71 ? 11.527 -4.719 -24.000 1.00 80.56 71 ASP A O 1
ATOM 545 N N . LEU A 1 72 ? 13.338 -4.406 -22.705 1.00 84.44 72 LEU A N 1
ATOM 546 C CA . LEU A 1 72 ? 13.525 -3.000 -23.057 1.00 84.44 72 LEU A CA 1
ATOM 547 C C . LEU A 1 72 ? 13.857 -2.839 -24.545 1.00 84.44 72 LEU A C 1
ATOM 549 O O . LEU A 1 72 ? 13.332 -1.936 -25.195 1.00 84.44 72 LEU A O 1
ATOM 553 N N . ALA A 1 73 ? 14.701 -3.713 -25.098 1.00 85.06 73 ALA A N 1
ATOM 554 C CA . ALA A 1 73 ? 15.027 -3.716 -26.520 1.00 85.06 73 ALA A CA 1
ATOM 555 C C . ALA A 1 73 ? 13.796 -4.046 -27.378 1.00 85.06 73 ALA A C 1
ATOM 557 O O . ALA A 1 73 ? 13.503 -3.309 -28.316 1.00 85.06 73 ALA A O 1
ATOM 558 N N . ALA A 1 74 ? 13.026 -5.074 -27.009 1.00 83.19 74 ALA A N 1
ATOM 559 C CA . ALA A 1 74 ? 11.792 -5.435 -27.711 1.00 83.19 74 ALA A CA 1
ATOM 560 C C . ALA A 1 74 ? 10.741 -4.306 -27.675 1.00 83.19 74 ALA A C 1
ATOM 562 O O . ALA A 1 74 ? 10.068 -4.028 -28.675 1.00 83.19 74 ALA A O 1
ATOM 563 N N . ALA A 1 75 ? 10.624 -3.611 -26.539 1.00 81.06 75 ALA A N 1
ATOM 564 C CA . ALA A 1 75 ? 9.748 -2.453 -26.396 1.00 81.06 75 ALA A CA 1
ATOM 565 C C . ALA A 1 75 ? 10.198 -1.277 -27.279 1.00 81.06 75 ALA A C 1
ATOM 567 O O . ALA A 1 75 ? 9.369 -0.632 -27.924 1.00 81.06 75 ALA A O 1
ATOM 568 N N . LEU A 1 76 ? 11.506 -1.009 -27.353 1.00 84.25 76 LEU A N 1
ATOM 569 C CA . LEU A 1 76 ? 12.060 0.033 -28.222 1.00 84.25 76 LEU A CA 1
ATOM 570 C C . LEU A 1 76 ? 11.891 -0.301 -29.709 1.00 84.25 76 LEU A C 1
ATOM 572 O O . LEU A 1 76 ? 11.508 0.586 -30.471 1.00 84.25 76 LEU A O 1
ATOM 576 N N . ASP A 1 77 ? 12.093 -1.557 -30.110 1.00 83.06 77 ASP A N 1
ATOM 577 C CA . ASP A 1 77 ? 11.852 -2.008 -31.486 1.00 83.06 77 ASP A CA 1
ATOM 578 C C . ASP A 1 77 ? 10.383 -1.829 -31.877 1.00 83.06 77 ASP A C 1
ATOM 580 O O . ASP A 1 77 ? 10.095 -1.300 -32.945 1.00 83.06 77 ASP A O 1
ATOM 584 N N . THR A 1 78 ? 9.449 -2.138 -30.974 1.00 80.25 78 THR A N 1
ATOM 585 C CA . THR A 1 78 ? 8.009 -1.898 -31.183 1.00 80.25 78 THR A CA 1
ATOM 586 C C . THR A 1 78 ? 7.677 -0.408 -31.343 1.00 80.25 78 THR A C 1
ATOM 588 O O . THR A 1 78 ? 6.782 -0.026 -32.099 1.00 80.25 78 THR A O 1
ATOM 591 N N . ILE A 1 79 ? 8.387 0.467 -30.626 1.00 78.94 79 ILE A N 1
ATOM 592 C CA . ILE A 1 79 ? 8.206 1.922 -30.721 1.00 78.94 79 ILE A CA 1
ATOM 593 C C . ILE A 1 79 ? 8.734 2.453 -32.062 1.00 78.94 79 ILE A C 1
ATOM 595 O O . ILE A 1 79 ? 8.120 3.357 -32.640 1.00 78.94 79 ILE A O 1
ATOM 599 N N . VAL A 1 80 ? 9.852 1.906 -32.550 1.00 80.06 80 VAL A N 1
ATOM 600 C CA . VAL A 1 80 ? 10.502 2.300 -33.810 1.00 80.06 80 VAL A CA 1
ATOM 601 C C . VAL A 1 80 ? 9.791 1.713 -35.032 1.00 80.06 80 VAL A C 1
ATOM 603 O O . VAL A 1 80 ? 9.614 2.423 -36.025 1.00 80.06 80 VAL A O 1
ATOM 606 N N . ASP A 1 81 ? 9.335 0.464 -34.949 1.00 75.88 81 ASP A N 1
ATOM 607 C CA . ASP A 1 81 ? 8.560 -0.227 -35.977 1.00 75.88 81 ASP A CA 1
ATOM 608 C C . ASP A 1 81 ? 7.251 -0.804 -35.400 1.00 75.88 81 ASP A C 1
ATOM 610 O O . ASP A 1 81 ? 7.183 -1.964 -34.981 1.00 75.88 81 ASP A O 1
ATOM 614 N N . PRO A 1 82 ? 6.164 -0.010 -35.408 1.00 64.50 82 PRO A N 1
ATOM 615 C CA . PRO A 1 82 ? 4.867 -0.434 -34.887 1.00 64.50 82 PRO A CA 1
ATOM 616 C C . PRO A 1 82 ? 4.233 -1.606 -35.651 1.00 64.50 82 PRO A C 1
ATOM 618 O O . PRO A 1 82 ? 3.280 -2.199 -35.149 1.00 64.50 82 PRO A O 1
ATOM 621 N N . PHE A 1 83 ? 4.708 -1.918 -36.864 1.00 59.12 83 PHE A N 1
ATOM 622 C CA . PHE A 1 83 ? 4.148 -2.979 -37.708 1.00 59.12 83 PHE A CA 1
ATOM 623 C C . PHE A 1 83 ? 4.785 -4.352 -37.451 1.00 59.12 83 PHE A C 1
ATOM 625 O O . PHE A 1 83 ? 4.206 -5.363 -37.844 1.00 59.12 83 PHE A O 1
ATOM 632 N N . ALA A 1 84 ? 5.929 -4.405 -36.763 1.00 57.84 84 ALA A N 1
ATOM 633 C CA . ALA A 1 84 ? 6.615 -5.646 -36.398 1.00 57.84 84 ALA A CA 1
ATOM 634 C C . ALA A 1 84 ? 6.155 -6.236 -35.046 1.00 57.84 84 ALA A C 1
ATOM 636 O O . ALA A 1 84 ? 6.630 -7.293 -34.632 1.00 57.84 84 ALA A O 1
ATOM 637 N N . ALA A 1 85 ? 5.236 -5.571 -34.339 1.00 52.06 85 ALA A N 1
ATOM 638 C CA . ALA A 1 85 ? 4.884 -5.909 -32.966 1.00 52.06 85 ALA A CA 1
ATOM 639 C C . ALA A 1 85 ? 4.027 -7.186 -32.855 1.00 52.06 85 ALA A C 1
ATOM 641 O O . ALA A 1 85 ? 2.843 -7.211 -33.195 1.00 52.06 85 ALA A O 1
ATOM 642 N N . THR A 1 86 ? 4.605 -8.248 -32.293 1.00 50.81 86 THR A N 1
ATOM 643 C CA . THR A 1 86 ? 3.873 -9.408 -31.769 1.00 50.81 86 THR A CA 1
ATOM 644 C C . THR A 1 86 ? 3.007 -9.000 -30.575 1.00 50.81 86 THR A C 1
ATOM 646 O O . THR A 1 86 ? 3.542 -8.573 -29.559 1.00 50.81 86 THR A O 1
ATOM 649 N N . HIS A 1 87 ? 1.684 -9.154 -30.714 1.00 48.38 87 HIS A N 1
ATOM 650 C CA . HIS A 1 87 ? 0.627 -9.162 -29.686 1.00 48.38 87 HIS A CA 1
ATOM 651 C C . HIS A 1 87 ? 1.086 -8.894 -28.236 1.00 48.38 87 HIS A C 1
ATOM 653 O O . HIS A 1 87 ? 1.169 -9.810 -27.414 1.00 48.38 87 HIS A O 1
ATOM 659 N N . ALA A 1 88 ? 1.342 -7.629 -27.895 1.00 52.62 88 ALA A N 1
ATOM 660 C CA . ALA A 1 88 ? 1.484 -7.226 -26.502 1.00 52.62 88 ALA A CA 1
ATOM 661 C C . ALA A 1 88 ? 0.124 -7.410 -25.805 1.00 52.62 88 ALA A C 1
ATOM 663 O O . ALA A 1 88 ? -0.892 -6.912 -26.292 1.00 52.62 88 ALA A O 1
ATOM 664 N N . ARG A 1 89 ? 0.088 -8.155 -24.689 1.00 55.47 89 ARG A N 1
ATOM 665 C CA . ARG A 1 89 ? -1.128 -8.305 -23.869 1.00 55.47 89 ARG A CA 1
ATOM 666 C C . ARG A 1 89 ? -1.619 -6.918 -23.452 1.00 55.47 89 ARG A C 1
ATOM 668 O O . ARG A 1 89 ? -0.819 -6.117 -22.973 1.00 55.47 89 ARG A O 1
ATOM 675 N N . ASP A 1 90 ? -2.915 -6.652 -23.616 1.00 66.44 90 ASP A N 1
ATOM 676 C CA . ASP A 1 90 ? -3.526 -5.395 -23.183 1.00 66.44 90 ASP A CA 1
ATOM 677 C C . ASP A 1 90 ? -3.339 -5.253 -21.657 1.00 66.44 90 ASP A C 1
ATOM 679 O O . ASP A 1 90 ? -3.833 -6.096 -20.901 1.00 66.44 90 ASP A O 1
ATOM 683 N N . PRO A 1 91 ? -2.648 -4.206 -21.162 1.00 69.75 91 PRO A N 1
ATOM 684 C CA . PRO A 1 91 ? -2.496 -3.951 -19.727 1.00 69.75 91 PRO A CA 1
ATOM 685 C C . PRO A 1 91 ? -3.836 -3.904 -18.978 1.00 69.75 91 PRO A C 1
ATOM 687 O O . PRO A 1 91 ? -3.904 -4.195 -17.782 1.00 69.75 91 PRO A O 1
ATOM 690 N N . THR A 1 92 ? -4.917 -3.573 -19.687 1.00 79.56 92 THR A N 1
ATOM 691 C CA . THR A 1 92 ? -6.282 -3.553 -19.155 1.00 79.56 92 THR A CA 1
ATOM 692 C C . THR A 1 92 ? -6.766 -4.944 -18.740 1.00 79.56 92 THR A C 1
ATOM 694 O O . THR A 1 92 ? -7.516 -5.057 -17.771 1.00 79.56 92 THR A O 1
ATOM 697 N N . ASP A 1 93 ? -6.325 -6.010 -19.413 1.00 83.19 93 ASP A N 1
ATOM 698 C CA . ASP A 1 93 ? -6.715 -7.382 -19.071 1.00 83.19 93 ASP A CA 1
ATOM 699 C C . ASP A 1 93 ? -6.141 -7.815 -17.724 1.00 83.19 93 ASP A C 1
ATOM 701 O O . ASP A 1 93 ? -6.856 -8.401 -16.913 1.00 83.19 93 ASP A O 1
ATOM 705 N N . ALA A 1 94 ? -4.885 -7.459 -17.442 1.00 83.31 94 ALA A N 1
ATOM 706 C CA . ALA A 1 94 ? -4.260 -7.744 -16.152 1.00 83.31 94 ALA A CA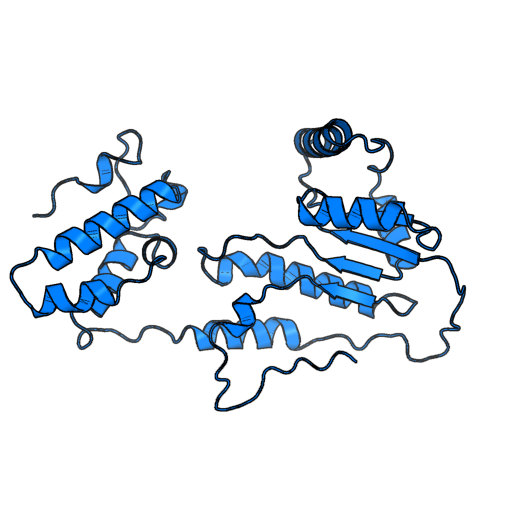 1
ATOM 707 C C . ALA A 1 94 ? -4.988 -7.028 -15.000 1.00 83.31 94 ALA A C 1
ATOM 709 O O . ALA A 1 94 ? -5.235 -7.623 -13.951 1.00 83.31 94 ALA A O 1
ATOM 710 N N . VAL A 1 95 ? -5.395 -5.770 -15.213 1.00 87.19 95 VAL A N 1
ATOM 711 C CA . VAL A 1 95 ? -6.196 -5.013 -14.238 1.00 87.19 95 VAL A CA 1
ATOM 712 C C . VAL A 1 95 ? -7.564 -5.665 -14.028 1.00 87.19 95 VAL A C 1
ATOM 714 O O . VAL A 1 95 ? -7.977 -5.857 -12.885 1.00 87.19 95 VAL A O 1
ATOM 717 N N . ARG A 1 96 ? -8.263 -6.044 -15.109 1.00 89.44 96 ARG A N 1
ATOM 718 C CA . ARG A 1 96 ? -9.564 -6.732 -15.028 1.00 89.44 96 ARG A CA 1
ATOM 719 C C . ARG A 1 96 ? -9.464 -8.057 -14.275 1.00 89.44 96 ARG A C 1
ATOM 721 O O . ARG A 1 96 ? -10.323 -8.330 -13.441 1.00 89.44 96 ARG A O 1
ATOM 728 N N . ALA A 1 97 ? -8.417 -8.839 -14.533 1.00 89.81 97 ALA A N 1
ATOM 729 C CA . ALA A 1 97 ? -8.179 -10.110 -13.857 1.00 89.81 97 ALA A CA 1
ATOM 730 C C . ALA A 1 97 ? -7.975 -9.926 -12.345 1.00 89.81 97 ALA A C 1
ATOM 732 O O . ALA A 1 97 ? -8.602 -10.632 -11.559 1.00 89.81 97 ALA A O 1
ATOM 733 N N . LEU A 1 98 ? -7.173 -8.938 -11.925 1.00 89.38 98 LEU A N 1
ATOM 734 C CA . LEU A 1 98 ? -6.989 -8.638 -10.499 1.00 89.38 98 LEU A CA 1
ATOM 735 C C . LEU A 1 98 ? -8.276 -8.147 -9.835 1.00 89.38 98 LEU A C 1
ATOM 737 O O . LEU A 1 98 ? -8.576 -8.560 -8.717 1.00 89.38 98 LEU A O 1
ATOM 741 N N . ILE A 1 99 ? -9.054 -7.296 -10.512 1.00 91.50 99 ILE A N 1
ATOM 742 C CA . ILE A 1 99 ? -10.357 -6.862 -9.994 1.00 91.50 99 ILE A CA 1
ATOM 743 C C . ILE A 1 99 ? -11.249 -8.080 -9.773 1.00 91.50 99 ILE A C 1
ATOM 745 O O . ILE A 1 99 ? -11.782 -8.229 -8.678 1.00 91.50 99 ILE A O 1
ATOM 749 N N . ALA A 1 100 ? -11.386 -8.957 -10.769 1.00 92.50 100 ALA A N 1
ATOM 750 C CA . ALA A 1 100 ? -12.199 -10.162 -10.640 1.00 92.50 100 ALA A CA 1
ATOM 751 C C . ALA A 1 100 ? -11.738 -11.020 -9.449 1.00 92.50 100 ALA A C 1
ATOM 753 O O . ALA A 1 100 ? -12.544 -11.296 -8.566 1.00 92.50 100 ALA A O 1
ATOM 754 N N . ASN A 1 101 ? -10.437 -11.316 -9.361 1.00 91.88 101 ASN A N 1
ATOM 755 C CA . ASN A 1 101 ? -9.858 -12.153 -8.305 1.00 91.88 101 ASN A CA 1
ATOM 756 C C . ASN A 1 101 ? -10.135 -11.612 -6.889 1.00 91.88 101 ASN A C 1
ATOM 758 O O . ASN A 1 101 ? -10.548 -12.346 -6.001 1.00 91.88 101 ASN A O 1
ATOM 762 N N . TYR A 1 102 ? -9.950 -10.308 -6.666 1.00 90.88 102 TYR A N 1
ATOM 763 C CA . TYR A 1 102 ? -10.103 -9.724 -5.327 1.00 90.88 102 TYR A CA 1
ATOM 764 C C . TYR A 1 102 ? -11.534 -9.291 -4.981 1.00 90.88 102 TYR A C 1
ATOM 766 O O . TYR A 1 102 ? -11.789 -8.916 -3.829 1.00 90.88 102 TYR A O 1
ATOM 774 N N . THR A 1 103 ? -12.464 -9.329 -5.944 1.00 92.06 103 THR A N 1
ATOM 775 C CA . THR A 1 103 ? -13.866 -8.933 -5.730 1.00 92.06 103 THR A CA 1
ATOM 776 C C . THR A 1 103 ? -14.875 -10.082 -5.780 1.00 92.06 103 THR A C 1
ATOM 778 O O . THR A 1 103 ? -16.011 -9.873 -5.355 1.00 92.06 103 THR A O 1
ATOM 781 N N . GLU A 1 104 ? -14.478 -11.276 -6.233 1.00 91.50 104 GLU A N 1
ATOM 782 C CA . GLU A 1 104 ? -15.356 -12.444 -6.416 1.00 91.50 104 GLU A CA 1
ATOM 783 C C . GLU A 1 104 ? -16.123 -12.840 -5.144 1.00 91.50 104 GLU A C 1
ATOM 785 O O . GLU A 1 104 ? -17.327 -13.085 -5.188 1.00 91.50 104 GLU A O 1
ATOM 790 N N . ASP A 1 105 ? -15.450 -12.842 -3.996 1.00 90.44 105 ASP A N 1
ATOM 791 C CA . ASP A 1 105 ? -15.960 -13.340 -2.716 1.00 90.44 105 ASP A CA 1
ATOM 792 C C . ASP A 1 105 ? -16.089 -12.229 -1.657 1.00 90.44 105 ASP A C 1
ATOM 794 O O . ASP A 1 105 ? -15.892 -12.468 -0.463 1.00 90.44 105 ASP A O 1
ATOM 798 N N . LEU A 1 106 ? -16.389 -10.990 -2.074 1.00 90.25 106 LEU A N 1
ATOM 799 C CA . LEU A 1 106 ? -16.491 -9.863 -1.141 1.00 90.25 106 LEU A CA 1
ATOM 800 C C . LEU A 1 106 ? -17.525 -10.136 -0.037 1.00 90.25 106 LEU A C 1
ATOM 802 O O . LEU A 1 106 ? -18.711 -10.342 -0.324 1.00 90.25 106 LEU A O 1
ATOM 806 N N . PRO A 1 107 ? -17.120 -10.083 1.244 1.00 87.44 107 PRO A N 1
ATOM 807 C CA . PRO A 1 107 ? -18.016 -10.392 2.336 1.00 87.44 107 PRO A CA 1
ATOM 808 C C . PRO A 1 107 ? -19.036 -9.272 2.502 1.00 87.44 107 PRO A C 1
ATOM 810 O O . PRO A 1 107 ? -18.728 -8.080 2.444 1.00 87.44 107 PRO A O 1
ATOM 813 N N . THR A 1 108 ? -20.274 -9.654 2.793 1.00 82.00 108 THR A N 1
ATOM 814 C CA . THR A 1 108 ? -21.265 -8.691 3.270 1.00 82.00 108 THR A CA 1
ATOM 815 C C . THR A 1 108 ? -21.007 -8.418 4.749 1.00 82.00 108 THR A C 1
ATOM 817 O O . THR A 1 108 ? -20.812 -9.351 5.531 1.00 82.00 108 THR A O 1
ATOM 820 N N . ALA A 1 109 ? -21.008 -7.146 5.151 1.00 72.56 109 ALA A N 1
ATOM 821 C CA . ALA A 1 109 ? -20.822 -6.781 6.550 1.00 72.56 109 ALA A CA 1
ATOM 822 C C . ALA A 1 109 ? -21.875 -7.480 7.429 1.00 72.56 109 ALA A C 1
ATOM 824 O O . ALA A 1 109 ? -23.078 -7.325 7.213 1.00 72.56 109 ALA A O 1
ATOM 825 N N . ARG A 1 110 ? -21.431 -8.222 8.452 1.00 66.62 110 ARG A N 1
ATOM 826 C CA . ARG A 1 110 ? -22.322 -8.978 9.357 1.00 66.62 110 ARG A CA 1
ATOM 827 C C . ARG A 1 110 ? -23.210 -8.093 10.243 1.00 66.62 110 ARG A C 1
ATOM 829 O O . ARG A 1 110 ? -24.088 -8.604 10.937 1.00 66.62 110 ARG A O 1
ATOM 836 N N . ALA A 1 111 ? -23.028 -6.773 10.202 1.00 57.00 111 ALA A N 1
ATOM 837 C CA . ALA A 1 111 ? -23.789 -5.781 10.957 1.00 57.00 111 ALA A CA 1
ATOM 838 C C . ALA A 1 111 ? -25.216 -5.584 10.394 1.00 57.00 111 ALA A C 1
ATOM 840 O O . ALA A 1 111 ? -25.566 -4.510 9.914 1.00 57.00 111 ALA A O 1
ATOM 841 N N . GLY A 1 112 ? -26.037 -6.636 10.431 1.00 48.88 112 GLY A N 1
ATOM 842 C CA . GLY A 1 112 ? -27.419 -6.627 9.934 1.00 48.88 112 GLY A CA 1
ATOM 843 C C . GLY A 1 112 ? -28.483 -7.019 10.961 1.00 48.88 112 GLY A C 1
ATOM 844 O O . GLY A 1 112 ? -29.668 -6.892 10.672 1.00 48.88 112 GLY A O 1
ATOM 845 N N . LYS A 1 113 ? -28.118 -7.491 12.160 1.00 45.62 113 LYS A N 1
ATOM 846 C CA . LYS A 1 113 ? -29.106 -7.912 13.169 1.00 45.62 113 LYS A CA 1
ATOM 847 C C . LYS A 1 113 ? -28.689 -7.466 14.568 1.00 45.62 113 LYS A C 1
ATOM 849 O O . LYS A 1 113 ? -27.883 -8.117 15.215 1.00 45.62 113 LYS A O 1
ATOM 854 N N . GLY A 1 114 ? -29.247 -6.341 15.019 1.00 48.56 114 GLY A N 1
ATOM 855 C CA . GLY A 1 114 ? -29.270 -5.980 16.441 1.00 48.56 114 GLY A CA 1
ATOM 856 C C . GLY A 1 114 ? -27.984 -5.403 17.036 1.00 48.56 114 GLY A C 1
ATOM 857 O O . GLY A 1 114 ? -27.788 -5.516 18.241 1.00 48.56 114 GLY A O 1
ATOM 858 N N . VAL A 1 115 ? -27.117 -4.762 16.244 1.00 47.53 115 VAL A N 1
ATOM 859 C CA . VAL A 1 115 ? -26.020 -3.968 16.818 1.00 47.53 115 VAL A CA 1
ATOM 860 C C . VAL A 1 115 ? -26.631 -2.672 17.342 1.00 47.53 115 VAL A C 1
ATOM 862 O O . VAL A 1 115 ? -26.884 -1.732 16.585 1.00 47.53 115 VAL A O 1
ATOM 865 N N . THR A 1 116 ? -26.911 -2.631 18.643 1.00 44.91 116 THR A N 1
ATOM 866 C CA . THR A 1 116 ? -27.060 -1.365 19.357 1.00 44.91 116 THR A CA 1
ATOM 867 C C . THR A 1 116 ? -25.857 -0.496 18.989 1.00 44.91 116 THR A C 1
ATOM 869 O O . THR A 1 116 ? -24.735 -0.993 18.888 1.00 44.91 116 THR A O 1
ATOM 872 N N . ARG A 1 117 ? -26.060 0.806 18.755 1.00 51.53 117 ARG A N 1
ATOM 873 C CA . ARG A 1 117 ? -24.969 1.790 18.824 1.00 51.53 117 ARG A CA 1
ATOM 874 C C . ARG A 1 117 ? -24.442 1.773 20.266 1.00 51.53 117 ARG A C 1
ATOM 876 O O . ARG A 1 117 ? -24.779 2.631 21.068 1.00 51.53 117 ARG A O 1
ATOM 883 N N . SER A 1 118 ? -23.739 0.717 20.653 1.00 45.84 118 SER A N 1
ATOM 884 C CA . SER A 1 118 ? -23.258 0.512 22.006 1.00 45.84 118 SER A CA 1
ATOM 885 C C . SER A 1 118 ? -22.049 1.421 22.200 1.00 45.84 118 SER A C 1
ATOM 887 O O . SER A 1 118 ? -20.963 1.097 21.720 1.00 45.84 118 SER A O 1
ATOM 889 N N . GLY A 1 119 ? -22.281 2.554 22.868 1.00 50.03 119 GLY A N 1
ATOM 890 C CA . GLY A 1 119 ? -21.271 3.505 23.341 1.00 50.03 119 GLY A CA 1
ATOM 891 C C . GLY A 1 119 ? -21.016 4.658 22.372 1.00 50.03 119 GLY A C 1
ATOM 892 O O . GLY A 1 119 ? -20.304 4.503 21.387 1.00 50.03 119 GLY A O 1
ATOM 893 N N . GLU A 1 120 ? -21.590 5.825 22.651 1.00 54.16 120 GLU A N 1
ATOM 894 C CA . GLU A 1 120 ? -21.585 6.988 21.758 1.00 54.16 120 GLU A CA 1
ATOM 895 C C . GLU A 1 120 ? -20.278 7.801 21.707 1.00 54.16 120 GLU A C 1
ATOM 897 O O . GLU A 1 120 ? -20.215 8.732 20.906 1.00 54.16 120 GLU A O 1
ATOM 902 N N . ASP A 1 121 ? -19.207 7.458 22.438 1.00 62.56 121 ASP A N 1
ATOM 903 C CA . ASP A 1 121 ? -18.045 8.368 22.498 1.00 62.56 121 ASP A CA 1
ATOM 904 C C . ASP A 1 121 ? -16.633 7.795 22.390 1.00 62.56 121 ASP A C 1
ATOM 906 O O . ASP A 1 121 ? -15.723 8.564 22.075 1.00 62.56 121 ASP A O 1
ATOM 910 N N . GLU A 1 122 ? -16.422 6.485 22.517 1.00 77.00 122 GLU A N 1
ATOM 911 C CA . GLU A 1 122 ? -15.069 5.922 22.454 1.00 77.00 122 GLU A CA 1
ATOM 912 C C . GLU A 1 122 ? -14.769 5.239 21.117 1.00 77.00 122 GLU A C 1
ATOM 914 O O . GLU A 1 122 ? -15.356 4.223 20.736 1.00 77.00 122 GLU A O 1
ATOM 919 N N . ARG A 1 123 ? -13.811 5.807 20.383 1.00 88.00 123 ARG A N 1
ATOM 920 C CA . ARG A 1 123 ? -13.314 5.285 19.110 1.00 88.00 123 ARG A CA 1
ATOM 921 C C . ARG A 1 123 ? -12.021 4.525 19.339 1.00 88.00 123 ARG A C 1
ATOM 923 O O . ARG A 1 123 ? -11.046 5.071 19.846 1.00 88.00 123 ARG A O 1
ATOM 930 N N . VAL A 1 124 ? -12.013 3.285 18.876 1.00 89.44 124 VAL A N 1
ATOM 931 C CA . VAL A 1 124 ? -10.812 2.457 18.772 1.00 89.44 124 VAL A CA 1
ATOM 932 C C . VAL A 1 124 ? -10.385 2.421 17.310 1.00 89.44 124 VAL A C 1
ATOM 934 O O . VAL A 1 124 ? -11.163 1.973 16.454 1.00 89.44 124 VAL A O 1
ATOM 937 N N . VAL A 1 125 ? -9.187 2.930 17.026 1.00 90.31 125 VAL A N 1
ATOM 938 C CA . VAL A 1 125 ? -8.677 3.134 15.664 1.00 90.31 125 VAL A CA 1
ATOM 939 C C . VAL A 1 125 ? -7.492 2.211 15.400 1.00 90.31 125 VAL A C 1
ATOM 941 O O . VAL A 1 125 ? -6.508 2.254 16.126 1.00 90.31 125 VAL A O 1
ATOM 944 N N . LEU A 1 126 ? -7.559 1.414 14.337 1.00 89.62 126 LEU A N 1
ATOM 945 C CA . LEU A 1 126 ? -6.407 0.711 13.773 1.00 89.62 126 LEU A CA 1
ATOM 946 C C . LEU A 1 126 ? -5.787 1.583 12.679 1.00 89.62 126 LEU A C 1
ATOM 948 O O . LEU A 1 126 ? -6.460 1.902 11.702 1.00 89.62 126 LEU A O 1
ATOM 952 N N . LEU A 1 127 ? -4.521 1.956 12.822 1.00 89.19 127 LEU A N 1
ATOM 953 C CA . LEU A 1 127 ? -3.769 2.745 11.851 1.00 89.19 127 LEU A CA 1
ATOM 954 C C . LEU A 1 127 ? -2.629 1.903 11.282 1.00 89.19 127 LEU A C 1
ATOM 956 O O . LEU A 1 127 ? -1.765 1.450 12.029 1.00 89.19 127 LEU A O 1
ATOM 960 N N . THR A 1 128 ? -2.585 1.731 9.962 1.00 87.38 128 THR A N 1
ATOM 961 C CA . THR A 1 128 ? -1.432 1.110 9.294 1.00 87.38 128 THR A CA 1
ATOM 962 C C . THR A 1 128 ? -0.541 2.163 8.649 1.00 87.38 128 THR A C 1
ATOM 964 O O . THR A 1 128 ? -1.055 3.116 8.060 1.00 87.38 128 THR A O 1
ATOM 967 N N . GLY A 1 129 ? 0.776 1.942 8.648 1.00 82.88 129 GLY A N 1
ATOM 968 C CA . GLY A 1 129 ? 1.730 2.872 8.037 1.00 82.88 129 GLY A CA 1
ATOM 969 C C . GLY A 1 129 ? 1.906 4.138 8.871 1.00 82.88 129 GLY A C 1
ATOM 970 O O . GLY A 1 129 ? 2.105 5.225 8.319 1.00 82.88 129 GLY A O 1
ATOM 971 N N . SER A 1 130 ? 1.817 3.994 10.197 1.00 80.62 130 SER A N 1
ATOM 972 C CA . SER A 1 130 ? 1.938 5.098 11.148 1.00 80.62 130 SER A CA 1
ATOM 973 C C . SER A 1 130 ? 3.346 5.677 11.208 1.00 80.62 130 SER A C 1
ATOM 975 O O . SER A 1 130 ? 3.486 6.749 11.765 1.00 80.62 130 SER A O 1
ATOM 977 N N . THR A 1 131 ? 4.355 5.024 10.617 1.00 78.38 131 THR A N 1
ATOM 978 C CA . THR A 1 131 ? 5.740 5.519 10.493 1.00 78.38 131 THR A CA 1
ATOM 979 C C . THR A 1 131 ? 5.977 6.420 9.282 1.00 78.38 131 THR A C 1
ATOM 981 O O . THR A 1 131 ? 7.003 7.093 9.200 1.00 78.38 131 THR A O 1
ATOM 984 N N . SER A 1 132 ? 5.053 6.446 8.318 1.00 80.00 132 SER A N 1
ATOM 985 C CA . SER A 1 132 ? 5.156 7.352 7.172 1.00 80.00 132 SER A CA 1
ATOM 986 C C . SER A 1 132 ? 4.934 8.802 7.609 1.00 80.00 132 SER A C 1
ATOM 988 O O . SER A 1 132 ? 4.295 9.058 8.627 1.00 80.00 132 SER A O 1
ATOM 990 N N . ASN A 1 133 ? 5.402 9.780 6.825 1.00 82.56 133 ASN A N 1
ATOM 991 C CA . ASN A 1 133 ? 5.215 11.189 7.185 1.00 82.56 133 ASN A CA 1
ATOM 992 C C . ASN A 1 133 ? 3.726 11.550 7.367 1.00 82.56 133 ASN A C 1
ATOM 994 O O . ASN A 1 133 ? 3.350 12.168 8.359 1.00 82.56 133 ASN A O 1
ATOM 998 N N . ILE A 1 134 ? 2.869 11.091 6.448 1.00 87.81 134 ILE A N 1
ATOM 999 C CA . ILE A 1 134 ? 1.411 11.261 6.542 1.00 87.81 134 ILE A CA 1
ATOM 1000 C C . ILE A 1 134 ? 0.844 10.448 7.715 1.00 87.81 134 ILE A C 1
ATOM 1002 O O . ILE A 1 134 ? 0.017 10.956 8.467 1.00 87.81 134 ILE A O 1
ATOM 1006 N N . GLY A 1 135 ? 1.306 9.211 7.911 1.00 86.44 135 GLY A N 1
ATOM 1007 C CA . GLY A 1 135 ? 0.851 8.344 8.999 1.00 86.44 135 GLY A CA 1
ATOM 1008 C C . GLY A 1 135 ? 1.128 8.921 10.383 1.00 86.44 135 GLY A C 1
ATOM 1009 O O . GLY A 1 135 ? 0.264 8.844 11.250 1.00 86.44 135 GLY A O 1
ATOM 1010 N N . LEU A 1 136 ? 2.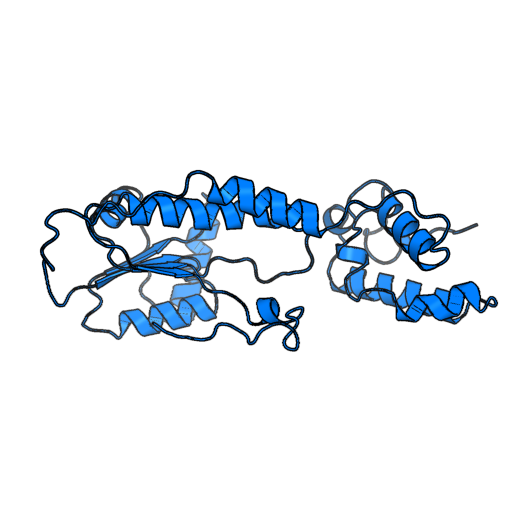277 9.571 10.565 1.00 83.25 136 LEU A N 1
ATOM 1011 C CA . LEU A 1 136 ? 2.639 10.249 11.809 1.00 83.25 136 LEU A CA 1
ATOM 1012 C C . LEU A 1 136 ? 1.749 11.464 12.062 1.00 83.25 136 LEU A C 1
ATOM 1014 O O . LEU A 1 136 ? 1.285 11.654 13.181 1.00 83.25 136 LEU A O 1
ATOM 1018 N N . GLN A 1 137 ? 1.441 12.251 11.029 1.00 89.19 137 GLN A N 1
ATOM 1019 C CA . GLN A 1 137 ? 0.492 13.363 11.153 1.00 89.19 137 GLN A CA 1
ATOM 1020 C C . GLN A 1 137 ? -0.916 12.868 11.516 1.00 89.19 137 GLN A C 1
ATOM 1022 O O . GLN A 1 137 ? -1.568 13.450 12.382 1.00 89.19 137 GLN A O 1
ATOM 1027 N N . ILE A 1 138 ? -1.367 11.759 10.916 1.00 90.50 138 ILE A N 1
ATOM 1028 C CA . ILE A 1 138 ? -2.631 11.106 11.290 1.00 90.50 138 ILE A CA 1
ATOM 1029 C C . ILE A 1 138 ? -2.577 10.645 12.750 1.00 90.50 138 ILE A C 1
ATOM 1031 O O . ILE A 1 138 ? -3.523 10.886 13.495 1.00 90.50 138 ILE A O 1
ATOM 1035 N N . LEU A 1 139 ? -1.483 10.012 13.178 1.00 87.38 139 LEU A N 1
ATOM 1036 C CA . LEU A 1 139 ? -1.314 9.539 14.551 1.00 87.38 139 LEU A CA 1
ATOM 1037 C C . LEU A 1 139 ? -1.377 10.696 15.557 1.00 87.38 139 LEU A C 1
ATOM 1039 O O . LEU A 1 139 ? -2.164 10.633 16.498 1.00 87.38 139 LEU A O 1
ATOM 1043 N N . VAL A 1 140 ? -0.620 11.773 15.323 1.00 85.88 140 VAL A N 1
ATOM 1044 C CA . VAL A 1 140 ? -0.648 12.994 16.147 1.00 85.88 140 VAL A CA 1
ATOM 1045 C C . VAL A 1 140 ? -2.059 13.571 16.195 1.00 85.88 140 VAL A C 1
ATOM 1047 O O . VAL A 1 140 ? -2.578 13.856 17.273 1.00 85.88 140 VAL A O 1
ATOM 1050 N N . TYR A 1 141 ? -2.723 13.677 15.043 1.00 90.31 141 TYR A N 1
ATOM 1051 C CA . TYR A 1 141 ? -4.100 14.147 14.983 1.00 90.31 141 TYR A CA 1
ATOM 1052 C C . TYR A 1 141 ? -5.030 13.289 15.846 1.00 90.31 141 TYR A C 1
ATOM 1054 O O . TYR A 1 141 ? -5.807 13.842 16.616 1.00 90.31 141 TYR A O 1
ATOM 1062 N N . LEU A 1 142 ? -4.947 11.960 15.759 1.00 88.44 142 LEU A N 1
ATOM 1063 C CA . LEU A 1 142 ? -5.794 11.048 16.532 1.00 88.44 142 LEU A CA 1
ATOM 1064 C C . LEU A 1 142 ? -5.525 11.127 18.040 1.00 88.44 142 LEU A C 1
ATOM 1066 O O . LEU A 1 142 ? -6.485 11.120 18.807 1.00 88.44 142 LEU A O 1
ATOM 1070 N N . LEU A 1 143 ? -4.262 11.259 18.457 1.00 86.31 143 LEU A N 1
ATOM 1071 C CA . LEU A 1 143 ? -3.870 11.378 19.869 1.00 86.31 143 LEU A CA 1
ATOM 1072 C C . LEU A 1 143 ? -4.445 12.634 20.541 1.00 86.31 143 LEU A C 1
ATOM 1074 O O . LEU A 1 143 ? -4.737 12.621 21.731 1.00 86.31 143 LEU A O 1
ATOM 1078 N N . THR A 1 144 ? -4.663 13.710 19.781 1.00 87.94 144 THR A N 1
ATOM 1079 C CA . THR A 1 144 ? -5.270 14.948 20.311 1.00 87.94 144 THR A CA 1
ATOM 1080 C C . THR A 1 144 ? -6.793 14.883 20.454 1.00 87.94 144 THR A C 1
ATOM 1082 O O . THR A 1 144 ? -7.416 15.848 20.904 1.00 87.94 144 THR A O 1
ATOM 1085 N N . ARG A 1 145 ? -7.442 13.783 20.043 1.00 89.50 145 ARG A N 1
ATOM 1086 C CA . ARG A 1 145 ? -8.906 13.684 20.035 1.00 89.50 145 ARG A CA 1
ATOM 1087 C C . ARG A 1 145 ? -9.420 12.951 21.275 1.00 89.50 145 ARG A C 1
ATOM 1089 O O . ARG A 1 145 ? -9.225 11.747 21.369 1.00 89.50 145 ARG A O 1
ATOM 1096 N N . PRO A 1 146 ? -10.225 13.605 22.136 1.00 85.94 146 PRO A N 1
ATOM 1097 C CA . PRO A 1 146 ? -10.746 12.980 23.357 1.00 85.94 146 PRO A CA 1
ATOM 1098 C C . PRO A 1 146 ? -11.718 11.824 23.080 1.00 85.94 146 PRO A C 1
ATOM 1100 O O . PRO A 1 146 ? -11.938 10.979 23.933 1.00 85.94 146 PRO A O 1
ATOM 1103 N N . ARG A 1 147 ? -12.290 11.766 21.870 1.00 87.44 147 ARG A N 1
ATOM 1104 C CA . ARG A 1 147 ? -13.176 10.674 21.434 1.00 87.44 147 ARG A CA 1
ATOM 1105 C C . ARG A 1 147 ? -12.413 9.434 20.962 1.00 87.44 147 ARG A C 1
ATOM 1107 O O . ARG A 1 147 ? -13.041 8.467 20.552 1.00 87.44 147 ARG A O 1
ATOM 1114 N N . VAL A 1 148 ? -11.081 9.471 20.895 1.00 88.12 148 VAL A N 1
ATOM 1115 C CA . VAL A 1 148 ? -10.256 8.317 20.522 1.00 88.12 148 VAL A CA 1
ATOM 1116 C C . VAL A 1 148 ? -9.727 7.698 21.806 1.00 88.12 148 VAL A C 1
ATOM 1118 O O . VAL A 1 148 ? -8.825 8.236 22.432 1.00 88.12 148 VAL A O 1
ATOM 1121 N N . ALA A 1 149 ? -10.308 6.568 22.196 1.00 86.44 149 ALA A N 1
ATOM 1122 C CA . ALA A 1 149 ? -9.938 5.869 23.422 1.00 86.44 149 ALA A CA 1
ATOM 1123 C C . ALA A 1 149 ? -8.637 5.081 23.261 1.00 86.44 149 ALA A C 1
ATOM 1125 O O . ALA A 1 149 ? -7.861 4.934 24.202 1.00 86.44 149 ALA A O 1
ATOM 1126 N N . ARG A 1 150 ? -8.406 4.534 22.060 1.00 85.94 150 ARG A N 1
ATOM 1127 C CA . ARG A 1 150 ? -7.243 3.689 21.797 1.00 85.94 150 ARG A CA 1
ATOM 1128 C C . ARG A 1 150 ? -6.851 3.704 20.330 1.00 85.94 150 ARG A C 1
ATOM 1130 O O . ARG A 1 150 ? -7.712 3.693 19.445 1.00 85.94 150 ARG A O 1
ATOM 1137 N N . ILE A 1 151 ? -5.545 3.682 20.088 1.00 86.38 151 ILE A N 1
ATOM 1138 C CA . ILE A 1 151 ? -4.961 3.604 18.753 1.00 86.38 151 ILE A CA 1
ATOM 1139 C C . ILE A 1 151 ? -4.075 2.365 18.693 1.00 86.38 151 ILE A C 1
ATOM 1141 O O . ILE A 1 151 ? -3.167 2.207 19.502 1.00 86.38 151 ILE A O 1
ATOM 1145 N N . TYR A 1 152 ? -4.338 1.503 17.720 1.00 84.88 152 TYR A N 1
ATOM 1146 C CA . TYR A 1 152 ? -3.496 0.370 17.375 1.00 84.88 152 TYR A CA 1
ATOM 1147 C C . TYR A 1 152 ? -2.686 0.731 16.134 1.00 84.88 152 TYR A C 1
ATOM 1149 O O . TYR A 1 152 ? -3.249 0.874 15.050 1.00 84.88 152 TYR A O 1
ATOM 1157 N N . ALA A 1 153 ? -1.375 0.902 16.283 1.00 81.62 153 ALA A N 1
ATOM 1158 C CA . ALA A 1 153 ? -0.471 1.106 15.159 1.00 81.62 153 ALA A CA 1
ATOM 1159 C C . ALA A 1 153 ? -0.015 -0.256 14.621 1.00 81.62 153 ALA A C 1
ATOM 1161 O O . ALA A 1 153 ? 0.807 -0.932 15.231 1.00 81.62 153 ALA A O 1
ATOM 1162 N N . LEU A 1 154 ? -0.563 -0.675 13.481 1.00 75.38 154 LEU A N 1
ATOM 1163 C CA . LEU A 1 154 ? -0.142 -1.898 12.804 1.00 75.38 154 LEU A CA 1
ATOM 1164 C C . LEU A 1 154 ? 0.870 -1.543 11.719 1.00 75.38 154 LEU A C 1
ATOM 1166 O O . LEU A 1 154 ? 0.514 -1.250 10.572 1.00 75.38 154 LEU A O 1
ATOM 1170 N N . ASN A 1 155 ? 2.143 -1.564 12.088 1.00 69.06 155 ASN A N 1
ATOM 1171 C CA . ASN A 1 155 ? 3.225 -1.467 11.122 1.00 69.06 155 ASN A CA 1
ATOM 1172 C C . ASN A 1 155 ? 3.612 -2.850 10.613 1.00 69.06 155 ASN A C 1
ATOM 1174 O O . ASN A 1 155 ? 3.335 -3.866 11.252 1.00 69.06 155 ASN A O 1
ATOM 1178 N N . ARG A 1 156 ? 4.172 -2.894 9.395 1.00 58.34 156 ARG A N 1
ATOM 1179 C CA . ARG A 1 156 ? 4.612 -4.151 8.779 1.00 58.34 156 ARG A CA 1
ATOM 1180 C C . ARG A 1 156 ? 5.538 -4.828 9.784 1.00 58.34 156 ARG A C 1
ATOM 1182 O O . ARG A 1 156 ? 6.565 -4.251 10.132 1.00 58.34 156 ARG A O 1
ATOM 1189 N N . LEU A 1 157 ? 5.138 -6.005 10.264 1.00 45.25 157 LEU A N 1
ATOM 1190 C CA . LEU A 1 157 ? 5.952 -6.848 11.128 1.00 45.25 157 LEU A CA 1
ATOM 1191 C C . LEU A 1 157 ? 7.201 -7.238 10.341 1.00 45.25 157 LEU A C 1
ATOM 1193 O O . LEU A 1 157 ? 7.239 -8.254 9.654 1.00 45.25 157 LEU A O 1
ATOM 1197 N N . PHE A 1 158 ? 8.230 -6.413 10.410 1.00 43.56 158 PHE A N 1
ATOM 1198 C CA . PHE A 1 158 ? 9.571 -6.891 10.183 1.00 43.56 158 PHE A CA 1
ATOM 1199 C C . PHE A 1 158 ? 9.945 -7.561 11.497 1.00 43.56 158 PHE A C 1
ATOM 1201 O O . PHE A 1 158 ? 10.113 -6.885 12.507 1.00 43.56 158 PHE A O 1
ATOM 1208 N N . ALA A 1 159 ? 9.996 -8.889 11.497 1.00 44.44 159 ALA A N 1
ATOM 1209 C CA . ALA A 1 159 ? 10.218 -9.734 12.670 1.00 44.44 159 ALA A CA 1
ATOM 1210 C C . ALA A 1 159 ? 11.573 -9.510 13.395 1.00 44.44 159 ALA A C 1
ATOM 1212 O O . ALA A 1 159 ? 11.973 -10.339 14.204 1.00 44.44 159 ALA A O 1
ATOM 1213 N N . SER A 1 160 ? 12.299 -8.423 13.102 1.00 55.22 160 SER A N 1
ATOM 1214 C CA . SER A 1 160 ? 13.615 -8.105 13.651 1.00 55.22 160 SER A CA 1
ATOM 1215 C C . SER A 1 160 ? 13.566 -6.972 14.682 1.00 55.22 160 SER A C 1
ATOM 1217 O O . SER A 1 160 ? 12.890 -5.957 14.494 1.00 55.22 160 SER A O 1
ATOM 1219 N N . GLU A 1 161 ? 14.371 -7.105 15.741 1.00 58.41 161 GLU A N 1
ATOM 1220 C CA . GLU A 1 161 ? 14.621 -6.058 16.752 1.00 58.41 161 GLU A CA 1
ATOM 1221 C C . GLU A 1 161 ? 15.040 -4.716 16.123 1.00 58.41 161 GLU A C 1
ATOM 1223 O O . GLU A 1 161 ? 14.670 -3.649 16.606 1.00 58.41 161 GLU A O 1
ATOM 1228 N N . GLU A 1 162 ? 15.733 -4.749 14.984 1.00 59.84 162 GLU A N 1
ATOM 1229 C CA . GLU A 1 162 ? 16.155 -3.569 14.218 1.00 59.84 162 GLU A CA 1
ATOM 1230 C C . GLU A 1 162 ? 14.990 -2.694 13.738 1.00 59.84 162 GLU A C 1
ATOM 1232 O O . GLU A 1 162 ? 15.098 -1.473 13.626 1.00 59.84 162 GLU A O 1
ATOM 1237 N N . SER A 1 163 ? 13.853 -3.306 13.425 1.00 57.44 163 SER A N 1
ATOM 1238 C CA . SER A 1 163 ? 12.685 -2.581 12.924 1.00 57.44 163 SER A CA 1
ATOM 1239 C C . SER A 1 163 ? 11.894 -1.961 14.065 1.00 57.44 163 SER A C 1
ATOM 1241 O O . SER A 1 163 ? 11.473 -0.811 13.960 1.00 57.44 163 SER A O 1
ATOM 1243 N N . ARG A 1 164 ? 11.819 -2.668 15.198 1.00 60.88 164 ARG A N 1
ATOM 1244 C CA . ARG A 1 164 ? 11.298 -2.126 16.457 1.00 60.88 164 ARG A CA 1
ATOM 1245 C C . ARG A 1 164 ? 12.155 -0.957 16.953 1.00 60.88 164 ARG A C 1
ATOM 1247 O O . ARG A 1 164 ? 11.619 0.055 17.395 1.00 60.88 164 ARG A O 1
ATOM 1254 N N . ALA A 1 165 ? 13.478 -1.054 16.808 1.00 66.62 165 ALA A N 1
ATOM 1255 C CA . ALA A 1 165 ? 14.409 0.030 17.110 1.00 66.62 165 ALA A CA 1
ATOM 1256 C C . ALA A 1 165 ? 14.217 1.242 16.183 1.00 66.62 165 ALA A C 1
ATOM 1258 O O . ALA A 1 165 ? 14.179 2.369 16.672 1.00 66.62 165 ALA A O 1
ATOM 1259 N N . ARG A 1 166 ? 14.031 1.032 14.869 1.00 67.31 166 ARG A N 1
ATOM 1260 C CA . ARG A 1 166 ? 13.711 2.112 13.912 1.00 67.31 166 ARG A CA 1
ATOM 1261 C C . ARG A 1 166 ? 12.398 2.815 14.246 1.00 67.31 166 ARG A C 1
ATOM 1263 O O . ARG A 1 166 ? 12.313 4.034 14.133 1.00 67.31 166 ARG A O 1
ATOM 1270 N N . GLU A 1 167 ? 11.392 2.065 14.677 1.00 64.88 167 GLU A N 1
ATOM 1271 C CA . GLU A 1 167 ? 10.091 2.619 15.044 1.00 64.88 167 GLU A CA 1
ATOM 1272 C C . GLU A 1 167 ? 10.158 3.434 16.342 1.00 64.88 167 GLU A C 1
ATOM 1274 O O . GLU A 1 167 ? 9.710 4.581 16.368 1.00 64.88 167 GLU A O 1
ATOM 1279 N N . LYS A 1 168 ? 10.834 2.911 17.375 1.00 69.25 168 LYS A N 1
ATOM 1280 C CA . LYS A 1 168 ? 11.135 3.663 18.605 1.00 69.25 168 LYS A CA 1
ATOM 1281 C C . LYS A 1 168 ? 11.978 4.907 18.328 1.00 69.25 168 LYS A C 1
ATOM 1283 O O . LYS A 1 168 ? 11.705 5.961 18.891 1.00 69.25 168 LYS A O 1
ATOM 1288 N N . ALA A 1 169 ? 12.958 4.822 17.427 1.00 71.88 169 ALA A N 1
ATOM 1289 C CA . ALA A 1 169 ? 13.766 5.968 17.019 1.00 71.88 169 ALA A CA 1
ATOM 1290 C C . ALA A 1 169 ? 12.922 7.049 16.325 1.00 71.88 169 ALA A C 1
ATOM 1292 O O . ALA A 1 169 ? 13.057 8.222 16.663 1.00 71.88 169 ALA A O 1
ATOM 1293 N N . ALA A 1 170 ? 12.006 6.667 15.427 1.00 66.88 170 ALA A N 1
ATOM 1294 C CA . ALA A 1 170 ? 11.086 7.602 14.775 1.00 66.88 170 ALA A CA 1
ATOM 1295 C C . ALA A 1 170 ? 10.114 8.265 15.769 1.00 66.88 170 ALA A C 1
ATOM 1297 O O . ALA A 1 170 ? 9.784 9.442 15.617 1.00 66.88 170 ALA A O 1
ATOM 1298 N N . PHE A 1 171 ? 9.671 7.531 16.797 1.00 67.25 171 PHE A N 1
ATOM 1299 C CA . PHE A 1 171 ? 8.869 8.079 17.895 1.00 67.25 171 PHE A CA 1
ATOM 1300 C C . PHE A 1 171 ? 9.688 9.057 18.746 1.00 67.25 171 PHE A C 1
ATOM 1302 O O . PHE A 1 171 ? 9.231 10.171 18.996 1.00 67.25 171 PHE A O 1
ATOM 1309 N N . ARG A 1 172 ? 10.923 8.693 19.111 1.00 74.44 172 ARG A N 1
ATOM 1310 C CA . ARG A 1 172 ? 11.834 9.525 19.910 1.00 74.44 172 ARG A CA 1
ATOM 1311 C C . ARG A 1 172 ? 12.228 10.820 19.207 1.00 74.44 172 ARG A C 1
ATOM 1313 O O . ARG A 1 172 ? 12.148 11.880 19.818 1.00 74.44 172 ARG A O 1
ATOM 1320 N N . GLU A 1 173 ? 12.604 10.749 17.929 1.00 74.31 173 GLU A N 1
ATOM 1321 C CA . GLU A 1 173 ? 12.939 11.921 17.102 1.00 74.31 173 GLU A CA 1
ATOM 1322 C C . GLU A 1 173 ? 11.784 12.934 17.062 1.00 74.31 173 GLU A C 1
ATOM 1324 O O . GLU A 1 173 ? 11.997 14.137 16.931 1.00 74.31 173 GLU A O 1
ATOM 1329 N N . ARG A 1 174 ? 10.549 12.447 17.220 1.00 64.94 174 ARG A N 1
ATOM 1330 C CA . ARG A 1 174 ? 9.323 13.242 17.121 1.00 64.94 174 ARG A CA 1
ATOM 1331 C C . ARG A 1 174 ? 8.621 13.472 18.464 1.00 64.94 174 ARG A C 1
ATOM 1333 O O . ARG A 1 174 ? 7.521 14.018 18.465 1.00 64.94 174 ARG A O 1
ATOM 1340 N N . GLY A 1 175 ? 9.242 13.091 19.585 1.00 63.44 175 GLY A N 1
ATOM 1341 C CA . GLY A 1 175 ? 8.740 13.339 20.943 1.00 63.44 175 GLY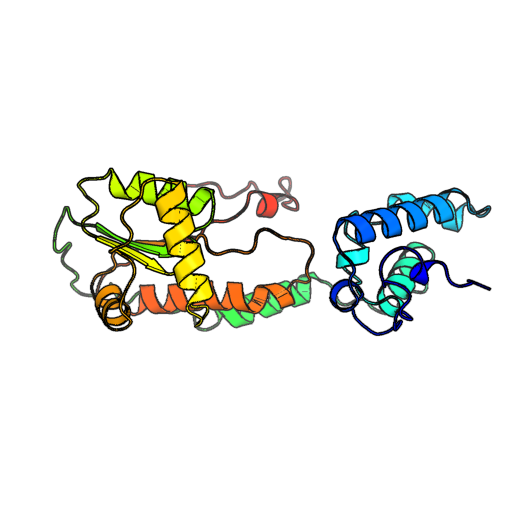 A CA 1
ATOM 1342 C C . GLY A 1 175 ? 7.507 12.522 21.355 1.00 63.44 175 GLY A C 1
ATOM 1343 O O . GLY A 1 175 ? 6.718 12.990 22.172 1.00 63.44 175 GLY A O 1
ATOM 1344 N N . LEU A 1 176 ? 7.310 11.331 20.783 1.00 56.50 176 LEU A N 1
ATOM 1345 C CA . LEU A 1 176 ? 6.182 10.437 21.073 1.00 56.50 176 LEU A CA 1
ATOM 1346 C C . LEU A 1 176 ? 6.567 9.332 22.086 1.00 56.50 176 LEU A C 1
ATOM 1348 O O . LEU A 1 176 ? 7.723 8.907 22.103 1.00 56.50 176 LEU A O 1
ATOM 1352 N N . PRO A 1 177 ? 5.621 8.838 22.912 1.00 52.53 177 PRO A N 1
ATOM 1353 C CA . PRO A 1 177 ? 5.893 7.825 23.938 1.00 52.53 177 PRO A CA 1
ATOM 1354 C C . PRO A 1 177 ? 6.171 6.427 23.342 1.00 52.53 177 PRO A C 1
ATOM 1356 O O . PRO A 1 177 ? 5.428 5.945 22.489 1.00 52.53 177 PRO A O 1
ATOM 1359 N N . GLU A 1 178 ? 7.265 5.785 23.778 1.00 59.00 178 GLU A N 1
ATOM 1360 C CA . GLU A 1 178 ? 7.823 4.535 23.208 1.00 59.00 178 GLU A CA 1
ATOM 1361 C C . GLU A 1 178 ? 7.164 3.232 23.721 1.00 59.00 178 GLU A C 1
ATOM 1363 O O . GLU A 1 178 ? 7.449 2.147 23.209 1.00 59.00 178 GLU A O 1
ATOM 1368 N N . ASP A 1 179 ? 6.319 3.318 24.748 1.00 54.31 179 ASP A N 1
ATOM 1369 C CA . ASP A 1 179 ? 5.692 2.201 25.472 1.00 54.31 179 ASP A CA 1
ATOM 1370 C C . ASP A 1 179 ? 4.439 1.630 24.785 1.00 54.31 179 ASP A C 1
ATOM 1372 O O . ASP A 1 179 ? 3.972 0.547 25.133 1.00 54.31 179 ASP A O 1
ATOM 1376 N N . ALA A 1 180 ? 3.924 2.305 23.758 1.00 51.56 180 ALA A N 1
ATOM 1377 C CA . ALA A 1 180 ? 2.699 1.934 23.047 1.00 51.56 180 ALA A CA 1
ATOM 1378 C C . ALA A 1 180 ? 2.839 0.752 22.054 1.00 51.56 180 ALA A C 1
ATOM 1380 O O . ALA A 1 180 ? 1.937 0.534 21.244 1.00 51.56 180 ALA A O 1
ATOM 1381 N N . LEU A 1 181 ? 3.966 0.027 22.055 1.00 54.12 181 LEU A N 1
ATOM 1382 C CA . LEU A 1 181 ? 4.443 -0.709 20.873 1.00 54.12 181 LEU A CA 1
ATOM 1383 C C . LEU A 1 181 ? 4.476 -2.245 20.967 1.00 54.12 181 LEU A C 1
ATOM 1385 O O . LEU A 1 181 ? 4.921 -2.881 20.015 1.00 54.12 181 LEU A O 1
ATOM 1389 N N . ASP A 1 182 ? 3.990 -2.863 22.044 1.00 49.38 182 ASP A N 1
ATOM 1390 C CA . ASP A 1 182 ? 4.102 -4.318 22.221 1.00 49.38 182 ASP A CA 1
ATOM 1391 C C . ASP A 1 182 ? 2.729 -5.027 22.320 1.00 49.38 182 ASP A C 1
ATOM 1393 O O . ASP A 1 182 ? 1.842 -4.591 23.052 1.00 49.38 182 ASP A O 1
ATOM 1397 N N . ASP A 1 183 ? 2.598 -6.144 21.579 1.00 49.84 183 ASP A N 1
ATOM 1398 C CA . ASP A 1 183 ? 1.903 -7.411 21.919 1.00 49.84 183 ASP A CA 1
ATOM 1399 C C . ASP A 1 183 ? 1.027 -8.007 20.772 1.00 49.84 183 ASP A C 1
ATOM 1401 O O . ASP A 1 183 ? 0.140 -7.375 20.201 1.00 49.84 183 ASP A O 1
ATOM 1405 N N . LEU A 1 184 ? 1.243 -9.284 20.428 1.00 42.94 184 LEU A N 1
ATOM 1406 C CA . LEU A 1 184 ? 0.399 -10.05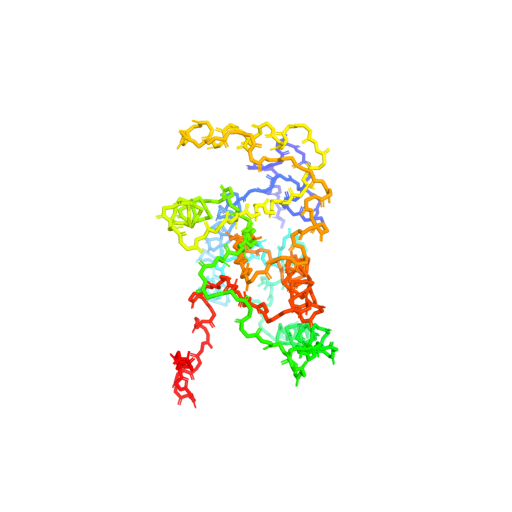0 19.487 1.00 42.94 184 LEU A CA 1
ATOM 1407 C C . LEU A 1 184 ? -0.975 -10.379 20.095 1.00 42.94 184 LEU A C 1
ATOM 1409 O O . LEU A 1 184 ? -1.961 -10.528 19.369 1.00 42.94 184 LEU A O 1
ATOM 1413 N N . ARG A 1 185 ? -1.070 -10.443 21.431 1.00 44.72 185 ARG A N 1
ATOM 1414 C CA . ARG A 1 185 ? -2.353 -10.544 22.153 1.00 44.72 185 ARG A CA 1
ATOM 1415 C C . ARG A 1 185 ? -3.207 -9.295 21.934 1.00 44.72 185 ARG A C 1
ATOM 1417 O O . ARG A 1 185 ? -4.432 -9.396 21.837 1.00 44.72 185 ARG A O 1
ATOM 1424 N N . LEU A 1 186 ? -2.544 -8.154 21.740 1.00 59.25 186 LEU A N 1
ATOM 1425 C CA . LEU A 1 186 ? -3.151 -6.877 21.393 1.00 59.25 186 LEU A CA 1
ATOM 1426 C C . LEU A 1 186 ? -3.875 -6.938 20.042 1.00 59.25 186 LEU A C 1
ATOM 1428 O O . LEU A 1 186 ? -4.891 -6.275 19.878 1.00 59.25 186 LEU A O 1
ATOM 1432 N N . TYR A 1 187 ? -3.412 -7.759 19.090 1.00 63.62 187 TYR A N 1
ATOM 1433 C CA . TYR A 1 187 ? -4.056 -7.896 17.779 1.00 63.62 187 TYR A CA 1
ATOM 1434 C C . TYR A 1 187 ? -5.433 -8.562 17.886 1.00 63.62 187 TYR A C 1
ATOM 1436 O O . TYR A 1 187 ? -6.414 -8.038 17.367 1.00 63.62 187 TYR A O 1
ATOM 1444 N N . ALA A 1 188 ? -5.544 -9.680 18.611 1.00 64.94 188 ALA A N 1
ATOM 1445 C CA . ALA A 1 188 ? -6.828 -10.357 18.812 1.00 64.94 188 ALA A CA 1
ATOM 1446 C C . ALA A 1 188 ? -7.827 -9.486 19.600 1.00 64.94 188 ALA A C 1
ATOM 1448 O O . ALA A 1 188 ? -9.022 -9.465 19.287 1.00 64.94 188 ALA A O 1
ATOM 1449 N N . GLU A 1 189 ? -7.343 -8.733 20.591 1.00 69.19 189 GLU A N 1
ATOM 1450 C CA . GLU A 1 189 ? -8.146 -7.739 21.312 1.00 69.19 189 GLU A CA 1
ATOM 1451 C C . GLU A 1 189 ? -8.564 -6.576 20.400 1.00 69.19 189 GLU A C 1
ATOM 1453 O O . GLU A 1 189 ? -9.735 -6.174 20.400 1.00 69.19 189 GLU A O 1
ATOM 1458 N N . ALA A 1 190 ? -7.644 -6.076 19.573 1.00 71.62 190 ALA A N 1
ATOM 1459 C CA . ALA A 1 190 ? -7.913 -5.028 18.601 1.00 71.62 190 ALA A CA 1
ATOM 1460 C C . ALA A 1 190 ? -9.041 -5.461 17.662 1.00 71.62 190 ALA A C 1
ATOM 1462 O O . ALA A 1 190 ? -10.041 -4.758 17.543 1.00 71.62 190 ALA A O 1
ATOM 1463 N N . LEU A 1 191 ? -8.977 -6.666 17.088 1.00 74.94 191 LEU A N 1
ATOM 1464 C CA . LEU A 1 191 ? -10.019 -7.163 16.181 1.00 74.94 191 LEU A CA 1
ATOM 1465 C C . LEU A 1 191 ? -11.427 -7.204 16.807 1.00 74.94 191 LEU A C 1
ATOM 1467 O O . LEU A 1 191 ? -12.420 -7.066 16.093 1.00 74.94 191 LEU A O 1
ATOM 1471 N N . ARG A 1 192 ? -11.546 -7.350 18.134 1.00 76.88 192 ARG A N 1
ATOM 1472 C CA . ARG A 1 192 ? -12.844 -7.336 18.840 1.00 76.88 192 ARG A CA 1
ATOM 1473 C C . ARG A 1 192 ? -13.362 -5.929 19.150 1.00 76.88 192 ARG A C 1
ATOM 1475 O O . ARG A 1 192 ? -14.571 -5.747 19.336 1.00 76.88 192 ARG A O 1
ATOM 1482 N N . THR A 1 193 ? -12.463 -4.956 19.254 1.00 82.88 193 THR A N 1
ATOM 1483 C CA . THR A 1 193 ? -12.745 -3.611 19.782 1.00 82.88 193 THR A CA 1
ATOM 1484 C C . THR A 1 193 ? -12.704 -2.517 18.719 1.00 82.88 193 THR A C 1
ATOM 1486 O O . THR A 1 193 ? -13.329 -1.475 18.916 1.00 82.88 193 THR A O 1
ATOM 1489 N N . ILE A 1 194 ? -12.035 -2.753 17.584 1.00 87.38 194 ILE A N 1
ATOM 1490 C CA . ILE A 1 194 ? -11.871 -1.787 16.493 1.00 87.38 194 ILE A CA 1
ATOM 1491 C C . ILE A 1 194 ? -13.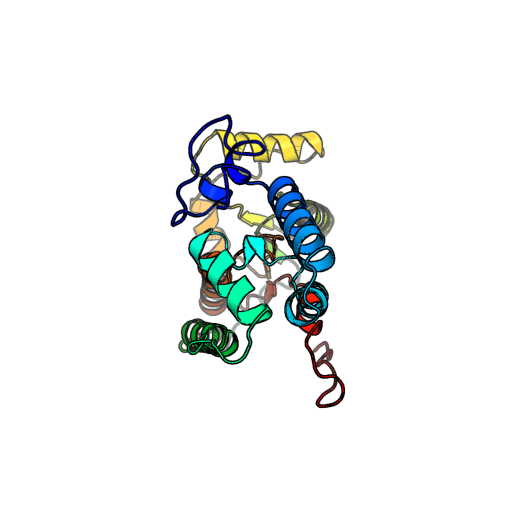221 -1.259 16.011 1.00 87.38 194 ILE A C 1
ATOM 1493 O O . ILE A 1 194 ? -14.170 -1.998 15.757 1.00 87.38 194 ILE A O 1
ATOM 1497 N N . THR A 1 195 ? -13.262 0.056 15.828 1.00 89.56 195 THR A N 1
ATOM 1498 C CA . THR A 1 195 ? -14.400 0.784 15.251 1.00 89.56 195 THR A CA 1
ATOM 1499 C C . THR A 1 195 ? -14.039 1.425 13.915 1.00 89.56 195 THR A C 1
ATOM 1501 O O . THR A 1 195 ? -14.894 1.564 13.041 1.00 89.56 195 THR A O 1
ATOM 1504 N N . HIS A 1 196 ? -12.771 1.808 13.746 1.00 91.62 196 HIS A N 1
ATOM 1505 C CA . HIS A 1 196 ? -12.259 2.463 12.551 1.00 91.62 196 HIS A CA 1
ATOM 1506 C C . HIS A 1 196 ? -10.923 1.838 12.156 1.00 91.62 196 HIS A C 1
ATOM 1508 O O . HIS A 1 196 ? -10.068 1.608 13.008 1.00 91.62 196 HIS A O 1
ATOM 1514 N N . VAL A 1 197 ? -10.733 1.610 10.864 1.00 91.44 197 VAL A N 1
ATOM 1515 C CA . VAL A 1 197 ? -9.459 1.211 10.270 1.00 91.44 197 VAL A CA 1
ATOM 1516 C C . VAL A 1 197 ? -9.041 2.313 9.309 1.00 91.44 197 VAL A C 1
ATOM 1518 O O . VAL A 1 197 ? -9.807 2.665 8.416 1.00 91.44 197 VAL A O 1
ATOM 1521 N N . ILE A 1 198 ? -7.840 2.852 9.488 1.00 93.06 198 ILE A N 1
ATOM 1522 C CA . ILE A 1 198 ? -7.203 3.800 8.576 1.00 93.06 198 ILE A CA 1
ATOM 1523 C C . ILE A 1 198 ? -6.004 3.094 7.946 1.00 93.06 198 ILE A C 1
ATOM 1525 O O . ILE A 1 198 ? -4.994 2.836 8.605 1.00 93.06 198 ILE A O 1
ATOM 1529 N N . HIS A 1 199 ? -6.119 2.777 6.661 1.00 91.69 199 HIS A N 1
ATOM 1530 C CA . HIS A 1 199 ? -5.064 2.133 5.897 1.00 91.69 199 HIS A CA 1
ATOM 1531 C C . HIS A 1 199 ? -4.242 3.162 5.113 1.00 91.69 199 HIS A C 1
ATOM 1533 O O . HIS A 1 199 ? -4.693 3.683 4.092 1.00 91.69 199 HIS A O 1
ATOM 1539 N N . ASN A 1 200 ? -3.027 3.435 5.594 1.00 87.69 200 ASN A N 1
ATOM 1540 C CA . ASN A 1 200 ? -2.024 4.298 4.959 1.00 87.69 200 ASN A CA 1
ATOM 1541 C C . ASN A 1 200 ? -0.658 3.582 4.823 1.00 87.69 200 ASN A C 1
ATOM 1543 O O . ASN A 1 200 ? 0.401 4.164 5.034 1.00 87.69 200 ASN A O 1
ATOM 1547 N N . ALA A 1 201 ? -0.661 2.277 4.530 1.00 82.56 201 ALA A N 1
ATOM 1548 C CA . ALA A 1 201 ? 0.566 1.477 4.395 1.00 82.56 201 ALA A CA 1
ATOM 1549 C C . ALA A 1 201 ? 0.897 1.109 2.937 1.00 82.56 201 ALA A C 1
ATOM 1551 O O . ALA A 1 201 ? 1.476 0.047 2.686 1.00 82.56 201 ALA A O 1
ATOM 1552 N N . TRP A 1 202 ? 0.547 1.985 1.991 1.00 80.81 202 TRP A N 1
ATOM 1553 C CA . TRP A 1 202 ? 0.813 1.793 0.566 1.00 80.81 202 TRP A CA 1
ATOM 1554 C C . TRP A 1 202 ? 2.225 2.258 0.183 1.00 80.81 202 TRP A C 1
ATOM 1556 O O . TRP A 1 202 ? 2.718 3.279 0.663 1.00 80.81 202 TRP A O 1
ATOM 1566 N N . THR A 1 203 ? 2.883 1.521 -0.703 1.00 78.12 203 THR A N 1
ATOM 1567 C CA . THR A 1 203 ? 4.177 1.879 -1.283 1.00 78.12 203 THR A CA 1
ATOM 1568 C C . THR A 1 203 ? 3.967 2.986 -2.311 1.00 78.12 203 THR A C 1
ATOM 1570 O O . THR A 1 203 ? 3.385 2.761 -3.370 1.00 78.12 203 THR A O 1
ATOM 1573 N N . VAL A 1 204 ? 4.459 4.189 -2.015 1.00 73.81 204 VAL A N 1
ATOM 1574 C CA . VAL A 1 204 ? 4.358 5.359 -2.906 1.00 73.81 204 VAL A CA 1
ATOM 1575 C C . VAL A 1 204 ? 5.484 5.333 -3.944 1.00 73.81 204 VAL A C 1
ATOM 1577 O O . VAL A 1 204 ? 6.353 6.198 -3.987 1.00 73.81 204 VAL A O 1
ATOM 1580 N N . ASN A 1 205 ? 5.496 4.291 -4.765 1.00 73.81 205 ASN A N 1
ATOM 1581 C CA . ASN A 1 205 ? 6.361 4.176 -5.931 1.00 73.81 205 ASN A CA 1
ATOM 1582 C C . ASN A 1 205 ? 5.519 3.544 -7.034 1.00 73.81 205 ASN A C 1
ATOM 1584 O O . ASN A 1 205 ? 5.120 2.403 -6.868 1.00 73.81 205 ASN A O 1
ATOM 1588 N N . PHE A 1 206 ? 5.225 4.277 -8.108 1.00 71.25 206 PHE A N 1
ATOM 1589 C CA . PHE A 1 206 ? 4.362 3.814 -9.208 1.00 71.25 206 PHE A CA 1
ATOM 1590 C C . PHE A 1 206 ? 5.149 3.248 -10.394 1.00 71.25 206 PHE A C 1
ATOM 1592 O O . PHE A 1 206 ? 4.575 2.996 -11.448 1.00 71.25 206 PHE A O 1
ATOM 1599 N N . ASN A 1 207 ? 6.462 3.096 -10.236 1.00 68.69 207 ASN A N 1
ATOM 1600 C CA . ASN A 1 207 ? 7.336 2.592 -11.282 1.00 68.69 207 ASN A CA 1
ATOM 1601 C C . ASN A 1 207 ? 7.294 1.061 -11.454 1.00 68.69 207 ASN A C 1
ATOM 1603 O O . ASN A 1 207 ? 7.383 0.621 -12.596 1.00 68.69 207 ASN A O 1
ATOM 1607 N N . PRO A 1 208 ? 7.172 0.243 -10.386 1.00 73.50 208 PRO A N 1
ATOM 1608 C CA . PRO A 1 208 ? 7.063 -1.207 -10.529 1.00 73.50 208 PRO A CA 1
ATOM 1609 C C . PRO A 1 208 ? 5.837 -1.646 -11.340 1.00 73.50 208 PRO A C 1
ATOM 1611 O O . PRO A 1 208 ? 4.849 -0.918 -11.455 1.00 73.50 208 PRO A O 1
ATOM 1614 N N . ALA A 1 209 ? 5.879 -2.877 -11.849 1.00 76.06 209 ALA A N 1
ATOM 1615 C CA . ALA A 1 209 ? 4.747 -3.492 -12.531 1.00 76.06 209 ALA A CA 1
ATOM 1616 C C . ALA A 1 209 ? 3.567 -3.746 -11.572 1.00 76.06 209 ALA A C 1
ATOM 1618 O O . ALA A 1 209 ? 3.739 -3.864 -10.358 1.00 76.06 209 ALA A O 1
ATOM 1619 N N . LEU A 1 210 ? 2.356 -3.878 -12.125 1.00 81.19 210 LEU A N 1
ATOM 1620 C CA . LEU A 1 210 ? 1.117 -4.080 -11.360 1.00 81.19 210 LEU A CA 1
ATOM 1621 C C . LEU A 1 210 ? 1.200 -5.272 -10.387 1.00 81.19 210 LEU A C 1
ATOM 1623 O O . LEU A 1 210 ? 0.726 -5.181 -9.257 1.00 81.19 210 LEU A O 1
ATOM 1627 N N . GLN A 1 211 ? 1.853 -6.356 -10.806 1.00 79.50 211 GLN A N 1
ATOM 1628 C CA . GLN A 1 211 ? 2.054 -7.575 -10.019 1.00 79.50 211 GLN A CA 1
ATOM 1629 C C . GLN A 1 211 ? 2.840 -7.305 -8.728 1.00 79.50 211 GLN A C 1
ATOM 1631 O O . GLN A 1 211 ? 2.563 -7.904 -7.695 1.00 79.50 211 GLN A O 1
ATOM 1636 N N . SER A 1 212 ? 3.763 -6.339 -8.736 1.00 77.44 212 SER A N 1
ATOM 1637 C CA . SER A 1 212 ? 4.528 -5.952 -7.544 1.00 77.44 212 SER A CA 1
ATOM 1638 C C . SER A 1 212 ? 3.665 -5.299 -6.451 1.00 77.44 212 SER A C 1
ATOM 1640 O O . SER A 1 212 ? 4.129 -5.126 -5.323 1.00 77.44 212 SER A O 1
ATOM 1642 N N . PHE A 1 213 ? 2.417 -4.923 -6.756 1.00 83.94 213 PHE A N 1
ATOM 1643 C CA . PHE A 1 213 ? 1.464 -4.373 -5.786 1.00 83.94 213 PHE A CA 1
ATOM 1644 C C . PHE A 1 213 ? 0.431 -5.392 -5.302 1.00 83.94 213 PHE A C 1
ATOM 1646 O O . PHE A 1 213 ? -0.375 -5.047 -4.437 1.00 83.94 213 PHE A O 1
ATOM 1653 N N . GLU A 1 214 ? 0.444 -6.627 -5.809 1.00 85.50 214 GLU A N 1
ATOM 1654 C CA . GLU A 1 214 ? -0.568 -7.637 -5.482 1.00 85.50 214 GLU A CA 1
ATOM 1655 C C . GLU A 1 214 ? -0.641 -7.915 -3.972 1.00 85.50 214 GLU A C 1
ATOM 1657 O O . GLU A 1 214 ? -1.728 -7.912 -3.397 1.00 85.50 214 GLU A O 1
ATOM 1662 N N . ASP A 1 215 ? 0.501 -7.977 -3.283 1.00 81.19 215 ASP A N 1
ATOM 1663 C CA . ASP A 1 215 ? 0.553 -8.121 -1.820 1.00 81.19 215 ASP A CA 1
ATOM 1664 C C . ASP A 1 215 ? -0.156 -6.985 -1.066 1.00 81.19 215 ASP A C 1
ATOM 1666 O O . ASP A 1 215 ? -0.760 -7.197 -0.007 1.00 81.19 215 ASP A O 1
ATOM 1670 N N . GLN A 1 216 ? -0.094 -5.764 -1.603 1.00 85.75 216 GLN A N 1
ATOM 1671 C CA . GLN A 1 216 ? -0.735 -4.589 -1.010 1.00 85.75 216 GLN A CA 1
ATOM 1672 C C . GLN A 1 216 ? -2.243 -4.605 -1.268 1.00 85.75 216 GLN A C 1
ATOM 1674 O O . GLN A 1 216 ? -3.018 -4.304 -0.358 1.00 85.75 216 GLN A O 1
ATOM 1679 N N . ILE A 1 217 ? -2.662 -5.043 -2.460 1.00 89.81 217 ILE A N 1
ATOM 1680 C CA . ILE A 1 217 ? -4.073 -5.285 -2.796 1.00 89.81 217 ILE A CA 1
ATOM 1681 C C . ILE A 1 217 ? -4.646 -6.373 -1.875 1.00 89.81 217 ILE A C 1
ATOM 1683 O O . ILE A 1 217 ? -5.676 -6.158 -1.232 1.00 89.81 217 ILE A O 1
ATOM 1687 N N . ALA A 1 218 ? -3.934 -7.490 -1.705 1.00 85.69 218 ALA A N 1
ATOM 1688 C CA . ALA A 1 218 ? -4.287 -8.551 -0.764 1.00 85.69 218 ALA A CA 1
ATOM 1689 C C . ALA A 1 218 ? -4.335 -8.052 0.689 1.00 85.69 218 ALA A C 1
ATOM 1691 O O . ALA A 1 218 ? -5.166 -8.488 1.485 1.00 85.69 218 ALA A O 1
ATOM 1692 N N . GLY A 1 219 ? -3.445 -7.128 1.061 1.00 84.94 219 GLY A N 1
ATOM 1693 C CA . GLY A 1 219 ? -3.472 -6.438 2.351 1.00 84.94 219 GLY A CA 1
ATOM 1694 C C . GLY A 1 219 ? -4.786 -5.691 2.583 1.00 84.94 219 GLY A C 1
ATOM 1695 O O . GLY A 1 219 ? -5.438 -5.908 3.605 1.00 84.94 219 GLY A O 1
ATOM 1696 N N . VAL A 1 220 ? -5.212 -4.869 1.620 1.00 90.25 220 VAL A N 1
ATOM 1697 C CA . VAL A 1 220 ? -6.502 -4.160 1.684 1.00 90.25 220 VAL A CA 1
ATOM 1698 C C . VAL A 1 220 ? -7.663 -5.150 1.735 1.00 90.25 220 VAL A C 1
ATOM 1700 O O . VAL A 1 220 ? -8.564 -4.974 2.555 1.00 90.25 220 VAL A O 1
ATOM 1703 N N . ARG A 1 221 ? -7.626 -6.219 0.929 1.00 90.25 221 ARG A N 1
ATOM 1704 C CA . ARG A 1 221 ? -8.680 -7.239 0.941 1.00 90.25 221 ARG A CA 1
ATOM 1705 C C . ARG A 1 221 ? -8.834 -7.895 2.314 1.00 90.25 221 ARG A C 1
ATOM 1707 O O . ARG A 1 221 ? -9.942 -7.953 2.837 1.00 90.25 221 ARG A O 1
ATOM 1714 N N . ARG A 1 222 ? -7.725 -8.266 2.956 1.00 87.62 222 ARG A N 1
ATOM 1715 C CA . ARG A 1 222 ? -7.740 -8.804 4.326 1.00 87.62 222 ARG A CA 1
ATOM 1716 C C . ARG A 1 222 ? -8.346 -7.826 5.335 1.00 87.62 222 ARG A C 1
ATOM 1718 O O . ARG A 1 222 ? -9.053 -8.252 6.243 1.00 87.62 222 ARG A O 1
ATOM 1725 N N . LEU A 1 223 ? -8.116 -6.518 5.183 1.00 88.56 223 LEU A N 1
ATOM 1726 C CA . LEU A 1 223 ? -8.755 -5.508 6.037 1.00 88.56 223 LEU A CA 1
ATOM 1727 C C . LEU A 1 223 ? -10.270 -5.424 5.809 1.00 88.56 223 LEU A C 1
ATOM 1729 O O . LEU A 1 223 ? -11.006 -5.215 6.773 1.00 88.56 223 LEU A O 1
ATOM 1733 N N . VAL A 1 224 ? -10.737 -5.609 4.571 1.00 90.69 224 VAL A N 1
ATOM 1734 C CA . VAL A 1 224 ? -12.172 -5.727 4.261 1.00 90.69 224 VAL A CA 1
ATOM 1735 C C . VAL A 1 224 ? -12.764 -6.948 4.963 1.00 90.69 224 VAL A C 1
ATOM 1737 O O . VAL A 1 224 ? -13.789 -6.817 5.632 1.00 90.69 224 VAL A O 1
ATOM 1740 N N . ASP A 1 225 ? -12.097 -8.102 4.890 1.00 87.50 225 ASP A N 1
ATOM 1741 C CA . ASP A 1 225 ? -12.560 -9.337 5.536 1.00 87.50 225 ASP A CA 1
ATOM 1742 C C . ASP A 1 225 ? -12.643 -9.186 7.056 1.00 87.50 225 ASP A C 1
ATOM 1744 O O . ASP A 1 225 ? -13.658 -9.520 7.670 1.00 87.50 225 ASP A O 1
ATOM 1748 N N . VAL A 1 226 ? -11.609 -8.599 7.663 1.00 84.25 226 VAL A N 1
ATOM 1749 C CA . VAL A 1 226 ? -11.577 -8.277 9.094 1.00 84.25 226 VAL A CA 1
ATOM 1750 C C . VAL A 1 226 ? -12.721 -7.336 9.478 1.00 84.25 226 VAL A C 1
ATOM 1752 O O . VAL A 1 226 ? -13.434 -7.598 10.449 1.00 84.25 226 VAL A O 1
ATOM 1755 N N . ALA A 1 227 ? -12.927 -6.255 8.720 1.00 87.00 227 ALA A N 1
ATOM 1756 C CA . ALA A 1 227 ? -13.985 -5.286 8.990 1.00 87.00 227 ALA A CA 1
ATOM 1757 C C . ALA A 1 227 ? -15.387 -5.905 8.855 1.00 87.00 227 ALA A C 1
ATOM 1759 O O . ALA A 1 227 ? -16.280 -5.580 9.638 1.00 87.00 227 ALA A O 1
ATOM 1760 N N . ALA A 1 228 ? -15.582 -6.812 7.895 1.00 87.50 228 ALA A N 1
ATOM 1761 C CA . ALA A 1 228 ? -16.856 -7.487 7.667 1.00 87.50 228 ALA A CA 1
ATOM 1762 C C . ALA A 1 228 ? -17.148 -8.598 8.691 1.00 87.50 228 ALA A C 1
ATOM 1764 O O . ALA A 1 228 ? -18.314 -8.825 9.031 1.00 87.50 228 ALA A O 1
ATOM 1765 N N . ALA A 1 229 ? -16.107 -9.279 9.183 1.00 84.06 229 ALA A N 1
ATOM 1766 C CA . ALA A 1 229 ? -16.204 -10.330 10.196 1.00 84.06 229 ALA A CA 1
ATOM 1767 C C . ALA A 1 229 ? -16.364 -9.787 11.625 1.00 84.06 229 ALA A C 1
ATOM 1769 O O . ALA A 1 229 ? -16.777 -10.537 12.516 1.00 84.06 229 ALA A O 1
ATOM 1770 N N . ALA A 1 230 ? -16.046 -8.509 11.849 1.00 82.00 230 ALA A N 1
ATOM 1771 C CA . ALA A 1 230 ? -16.134 -7.874 13.153 1.00 82.00 230 ALA A CA 1
ATOM 1772 C C . ALA A 1 230 ? -17.560 -7.958 13.741 1.00 82.00 230 ALA A C 1
ATOM 1774 O O . ALA A 1 230 ? -18.553 -7.826 13.021 1.00 82.00 230 ALA A O 1
ATOM 1775 N N . PRO A 1 231 ? -17.694 -8.121 15.072 1.00 77.56 231 PRO A N 1
ATOM 1776 C CA . PRO A 1 231 ? -18.998 -8.205 15.738 1.00 77.56 231 PRO A CA 1
ATOM 1777 C C . PRO A 1 231 ? -19.765 -6.870 15.746 1.00 77.56 231 PRO A C 1
ATOM 1779 O O . PRO A 1 231 ? -20.910 -6.812 16.186 1.00 77.56 231 PRO A O 1
ATOM 1782 N N . ARG A 1 232 ? -19.128 -5.787 15.289 1.00 78.75 232 ARG A N 1
ATOM 1783 C CA . ARG A 1 232 ? -19.657 -4.424 15.230 1.00 78.75 232 ARG A CA 1
ATOM 1784 C C . ARG A 1 232 ? -19.379 -3.822 13.859 1.00 78.75 232 ARG A C 1
ATOM 1786 O O . ARG A 1 232 ? -18.514 -4.302 13.134 1.00 78.75 232 ARG A O 1
ATOM 1793 N N . LEU A 1 233 ? -20.077 -2.740 13.525 1.00 84.19 233 LEU A N 1
ATOM 1794 C CA . LEU A 1 233 ? -19.805 -2.010 12.291 1.00 84.19 233 LEU A CA 1
ATOM 1795 C C . LEU A 1 233 ? -18.425 -1.339 12.365 1.00 84.19 233 LEU A C 1
ATOM 1797 O O . LEU A 1 233 ? -18.216 -0.437 13.177 1.00 84.19 233 LEU A O 1
ATOM 1801 N N . VAL A 1 234 ? -17.514 -1.757 11.488 1.00 88.12 234 VAL A N 1
ATOM 1802 C CA . VAL A 1 234 ? -16.182 -1.164 11.337 1.00 88.12 234 VAL A CA 1
ATOM 1803 C C . VAL A 1 234 ? -16.166 -0.246 10.121 1.00 88.12 234 VAL A C 1
ATOM 1805 O O . VAL A 1 234 ? -16.556 -0.642 9.024 1.00 88.12 234 VAL A O 1
ATOM 1808 N N . ARG A 1 235 ? -15.692 0.990 10.300 1.00 90.69 235 ARG A N 1
ATOM 1809 C CA . ARG A 1 235 ? -15.453 1.919 9.188 1.00 90.69 235 ARG A CA 1
ATOM 1810 C C . ARG A 1 235 ? -14.042 1.728 8.650 1.00 90.69 235 ARG A C 1
ATOM 1812 O O . ARG A 1 235 ? -13.080 2.000 9.362 1.00 90.69 235 ARG A O 1
ATOM 1819 N N . LEU A 1 236 ? -13.925 1.302 7.397 1.00 91.44 236 LEU A N 1
ATOM 1820 C CA . LEU A 1 236 ? -12.650 1.179 6.696 1.00 91.44 236 LEU A CA 1
ATOM 1821 C C . LEU A 1 236 ? -12.397 2.424 5.836 1.00 91.44 236 LEU A C 1
ATOM 1823 O O . LEU A 1 236 ? -13.192 2.759 4.962 1.00 91.44 236 LEU A O 1
ATOM 1827 N N . LEU A 1 237 ? -11.281 3.099 6.094 1.00 93.25 237 LEU A N 1
ATOM 1828 C CA . LEU A 1 237 ? -10.777 4.255 5.361 1.00 93.25 237 LEU A CA 1
ATOM 1829 C C . LEU A 1 237 ? -9.461 3.847 4.701 1.00 93.25 237 LEU A C 1
ATOM 1831 O O . LEU A 1 237 ? -8.508 3.492 5.391 1.00 93.25 237 LEU A O 1
ATOM 1835 N N . VAL A 1 238 ? -9.402 3.896 3.374 1.00 91.25 238 VAL A N 1
ATOM 1836 C CA . VAL A 1 238 ? -8.203 3.553 2.600 1.00 91.25 238 VAL A CA 1
ATOM 1837 C C . VAL A 1 238 ? -7.682 4.816 1.932 1.00 91.25 238 VAL A C 1
ATOM 1839 O O . VAL A 1 238 ? -8.441 5.505 1.249 1.00 91.25 238 VAL A O 1
ATOM 1842 N N . MET A 1 239 ? -6.402 5.137 2.129 1.00 88.56 239 MET A N 1
ATOM 1843 C CA . MET A 1 239 ? -5.783 6.247 1.408 1.00 88.56 239 MET A CA 1
ATOM 1844 C C . MET A 1 239 ? -5.538 5.860 -0.051 1.00 88.56 239 MET A C 1
ATOM 1846 O O . MET A 1 239 ? -5.036 4.780 -0.351 1.00 88.56 239 MET A O 1
ATOM 1850 N N . SER A 1 240 ? -5.899 6.768 -0.953 1.00 85.62 240 SER A N 1
ATOM 1851 C CA . SER A 1 240 ? -5.681 6.647 -2.392 1.00 85.62 240 SER A CA 1
ATOM 1852 C C . SER A 1 240 ? -4.958 7.891 -2.915 1.00 85.62 240 SER A C 1
ATOM 1854 O O . SER A 1 240 ? -4.657 8.814 -2.157 1.00 85.62 240 SER A O 1
ATOM 1856 N N . SER A 1 241 ? -4.669 7.917 -4.212 1.00 83.25 241 SER A N 1
ATOM 1857 C CA . SER A 1 241 ? -4.027 9.038 -4.893 1.00 83.25 241 SER A CA 1
ATOM 1858 C C . SER A 1 241 ? -4.957 9.628 -5.945 1.00 83.25 241 SER A C 1
ATOM 1860 O O . SER A 1 241 ? -5.638 8.897 -6.667 1.00 83.25 241 SER A O 1
ATOM 1862 N N . VAL A 1 242 ? -4.900 10.952 -6.109 1.00 82.06 242 VAL A N 1
ATOM 1863 C CA . VAL A 1 242 ? -5.533 11.667 -7.232 1.00 82.06 242 VAL A CA 1
ATOM 1864 C C . VAL A 1 242 ? -5.077 11.138 -8.596 1.00 82.06 242 VAL A C 1
ATOM 1866 O O . VAL A 1 242 ? -5.787 11.301 -9.583 1.00 82.06 242 VAL A O 1
ATOM 1869 N N . GLY A 1 243 ? -3.944 10.426 -8.648 1.00 78.88 243 GLY A N 1
ATOM 1870 C CA . GLY A 1 243 ? -3.460 9.755 -9.851 1.00 78.88 243 GLY A CA 1
ATOM 1871 C C . GLY A 1 243 ? -4.449 8.759 -10.471 1.00 78.88 243 GLY A C 1
ATOM 1872 O O . GLY A 1 243 ? -4.365 8.515 -11.673 1.00 78.88 243 GLY A O 1
ATOM 1873 N N . LEU A 1 244 ? -5.428 8.247 -9.709 1.00 80.12 244 LEU A N 1
ATOM 1874 C CA . LEU A 1 244 ? -6.529 7.436 -10.250 1.00 80.12 244 LEU A CA 1
ATOM 1875 C C . LEU A 1 244 ? -7.297 8.170 -11.367 1.00 80.12 244 LEU A C 1
ATOM 1877 O O . LEU A 1 244 ? -7.771 7.542 -12.311 1.00 80.12 244 LEU A O 1
ATOM 1881 N N . ALA A 1 245 ? -7.394 9.498 -11.282 1.00 81.62 245 ALA A N 1
ATOM 1882 C CA . ALA A 1 245 ? -8.106 10.322 -12.251 1.00 81.62 245 ALA A CA 1
ATOM 1883 C C . ALA A 1 245 ? -7.272 10.673 -13.499 1.00 81.62 245 ALA A C 1
ATOM 1885 O O . ALA A 1 245 ? -7.829 11.182 -14.468 1.00 81.62 245 ALA A O 1
ATOM 1886 N N . ASN A 1 246 ? -5.964 10.377 -13.532 1.00 79.62 246 ASN A N 1
ATOM 1887 C CA . ASN A 1 246 ? -5.064 10.837 -14.604 1.00 79.62 246 ASN A CA 1
ATOM 1888 C C . ASN A 1 246 ? -5.452 10.347 -16.006 1.00 79.62 246 ASN A C 1
ATOM 1890 O O . ASN A 1 246 ? -5.114 10.988 -16.997 1.00 79.62 246 ASN A O 1
ATOM 1894 N N . ARG A 1 247 ? -6.122 9.193 -16.100 1.00 78.56 247 ARG A N 1
ATOM 1895 C CA . ARG A 1 247 ? -6.624 8.629 -17.365 1.00 78.56 247 ARG A CA 1
ATOM 1896 C C . ARG A 1 247 ? -8.151 8.591 -17.427 1.00 78.56 247 ARG A C 1
ATOM 1898 O O . ARG A 1 247 ? -8.715 7.836 -18.216 1.00 78.56 247 ARG A O 1
ATOM 1905 N N . TRP A 1 248 ? -8.822 9.367 -16.579 1.00 81.31 248 TRP A N 1
ATOM 1906 C CA . TRP A 1 248 ? -10.274 9.432 -16.575 1.00 81.31 248 TRP A CA 1
ATOM 1907 C C . TRP A 1 248 ? -10.778 10.256 -17.759 1.00 81.31 248 TRP A C 1
ATOM 1909 O O . TRP A 1 248 ? -10.406 11.414 -17.944 1.00 81.31 248 TRP A O 1
ATOM 1919 N N . ASP A 1 249 ? -11.658 9.659 -18.555 1.00 81.62 249 ASP A N 1
ATOM 1920 C CA . ASP A 1 249 ? -12.289 10.327 -19.687 1.00 81.62 249 ASP A CA 1
ATOM 1921 C C . ASP A 1 249 ? -13.479 11.167 -19.198 1.00 81.62 249 ASP A C 1
ATOM 1923 O O . ASP A 1 249 ? -14.628 10.712 -19.153 1.00 81.62 249 ASP A O 1
ATOM 1927 N N . ALA A 1 250 ? -13.184 12.405 -18.794 1.00 79.06 250 ALA A N 1
ATOM 1928 C CA . ALA A 1 250 ? -14.178 13.345 -18.277 1.00 79.06 250 ALA A CA 1
ATOM 1929 C C . ALA A 1 250 ? -15.268 13.697 -19.306 1.00 79.06 250 ALA A C 1
ATOM 1931 O O . ALA A 1 250 ? -16.378 14.059 -18.916 1.00 79.06 250 ALA A O 1
ATOM 1932 N N . CYS A 1 251 ? -14.987 13.548 -20.607 1.00 80.38 251 CYS A N 1
ATOM 1933 C CA . CYS A 1 251 ? -15.969 13.761 -21.669 1.00 80.38 251 CYS A CA 1
ATOM 1934 C C . CYS A 1 251 ? -17.041 12.663 -21.688 1.00 80.38 251 CYS A C 1
ATOM 1936 O O . CYS A 1 251 ? -18.184 12.934 -22.052 1.00 80.38 251 CYS A O 1
ATOM 1938 N N . LYS A 1 252 ? -16.698 11.434 -21.276 1.00 82.19 252 LYS A N 1
ATOM 1939 C CA . LYS A 1 252 ? -17.657 10.320 -21.186 1.00 82.19 252 LYS A CA 1
ATOM 1940 C C . LYS A 1 252 ? -18.442 10.318 -19.885 1.00 82.19 252 LYS A C 1
ATOM 1942 O O . LYS A 1 252 ? -19.607 9.921 -19.876 1.00 82.19 252 LYS A O 1
ATOM 1947 N N . ARG A 1 253 ? -17.814 10.704 -18.773 1.00 81.75 253 ARG A N 1
ATOM 1948 C CA . ARG A 1 253 ? -18.464 10.710 -17.459 1.00 81.75 253 ARG A CA 1
ATOM 1949 C C . ARG A 1 253 ? -17.746 11.659 -16.499 1.00 81.75 253 ARG A C 1
ATOM 1951 O O . ARG A 1 253 ? -16.523 11.596 -16.425 1.00 81.75 253 ARG A O 1
ATOM 1958 N N . PRO A 1 254 ? -18.459 12.462 -15.692 1.00 81.62 254 PRO A N 1
ATOM 1959 C CA . PRO A 1 254 ? -17.822 13.223 -14.621 1.00 81.62 254 PRO A CA 1
ATOM 1960 C C . PRO A 1 254 ? -17.236 12.290 -13.552 1.00 81.62 254 PRO A C 1
ATOM 1962 O O . PRO A 1 254 ? -17.752 11.188 -13.324 1.00 81.62 254 PRO A O 1
ATOM 1965 N N . LEU A 1 255 ? -16.173 12.739 -12.881 1.00 79.44 255 LEU A N 1
ATOM 1966 C CA . LEU A 1 255 ? -15.579 12.004 -11.768 1.00 79.44 255 LEU A CA 1
ATOM 1967 C C . LEU A 1 255 ? -16.639 11.835 -10.654 1.00 79.44 255 LEU A C 1
ATOM 1969 O O . LEU A 1 255 ? -17.322 12.801 -10.300 1.00 79.44 255 LEU A O 1
ATOM 1973 N N . PRO A 1 256 ? -16.859 10.623 -10.118 1.00 75.81 256 PRO A N 1
ATOM 1974 C CA . PRO A 1 256 ? -17.871 10.404 -9.090 1.00 75.81 256 PRO A CA 1
ATOM 1975 C C . PRO A 1 256 ? -17.384 10.909 -7.719 1.00 75.81 256 PRO A C 1
ATOM 1977 O O . PRO A 1 256 ? -16.923 10.132 -6.892 1.00 75.81 256 PRO A O 1
ATOM 1980 N N . GLU A 1 257 ? -17.517 12.211 -7.463 1.00 68.81 257 GLU A N 1
ATOM 1981 C CA . GLU A 1 257 ? -17.025 12.883 -6.241 1.00 68.81 257 GLU A CA 1
ATOM 1982 C C . GLU A 1 257 ? -18.076 13.015 -5.122 1.00 68.81 257 GLU A C 1
ATOM 1984 O O . GLU A 1 257 ? -17.877 13.734 -4.144 1.00 68.81 257 GLU A O 1
ATOM 1989 N N . LYS A 1 258 ? -19.227 12.337 -5.229 1.00 56.72 258 LYS A N 1
ATOM 1990 C CA . LYS A 1 258 ? -20.282 12.451 -4.211 1.00 56.72 258 LYS A CA 1
ATOM 1991 C C . LYS A 1 258 ? -19.852 11.784 -2.899 1.00 56.72 258 LYS A C 1
ATOM 1993 O O . LYS A 1 258 ? -19.966 10.568 -2.756 1.00 56.72 258 LYS A O 1
ATOM 1998 N N . LEU A 1 259 ? -19.421 12.597 -1.937 1.00 44.56 259 LEU A N 1
ATOM 1999 C CA . LEU A 1 259 ? -19.303 12.216 -0.530 1.00 44.56 259 LEU A CA 1
ATOM 2000 C C . LEU A 1 259 ? -20.714 11.890 -0.006 1.00 44.56 259 LEU A C 1
ATOM 2002 O O . LEU A 1 259 ? -21.602 12.741 -0.061 1.00 44.56 259 LEU A O 1
ATOM 2006 N N . ARG A 1 260 ? -20.934 10.638 0.411 1.00 37.47 260 ARG A N 1
ATOM 2007 C CA . ARG A 1 260 ? -22.162 10.203 1.096 1.00 37.47 260 ARG A CA 1
ATOM 2008 C C . ARG A 1 260 ? -22.084 10.483 2.589 1.00 37.47 260 ARG A C 1
ATOM 2010 O O . ARG A 1 260 ? -20.986 10.286 3.155 1.00 37.47 260 ARG A O 1
#

Foldseek 3Di:
DDPDPLQPDFQVNDDDDQADFQVVRGDDPVNLQVVLVVLLVVQCPDPDPLSNVLSVVDDSLLCLVQRHNVSSVLVSVCSSPVPPDDDDDDLVVVVVVLCCVLPVCQFAAPAPPDPDPPDDAEAEEEEEPCLDPVNVVVVVVLVPDPSHPYYHYDYDCPVDPVVLVVVLVSCVVVVHDSPNDDDPVVVVVSLARHAEYEYPHDDPDPSHDPVVCSVVSVVVSVVSVSCRPHPHHHHYHYDDDPVVCVPPPCVVDNDPPDDD